Protein AF-0000000083134423 (afdb_homodimer)

InterPro domains:
  IPR004360 Glyoxalase/fosfomycin resistance/dioxygenase domain [PF00903] (5-120)
  IPR018146 Glyoxalase I, conserved site [PS00934] (8-29)
  IPR029068 Glyoxalase/Bleomycin resistance protein/Dihydroxybiphenyl dioxygenase [G3DSA:3.10.180.10] (7-122)
  IPR029068 Glyoxalase/Bleomycin resistance protein/Dihydroxybiphenyl dioxygenase [SSF54593] (1-121)
  IPR037523 Vicinal oxygen chelate (VOC), core domain [PS51819] (5-130)
  IPR051785 Methylmalonyl-CoA/ethylmalonyl-CoA epimerase [PTHR43048] (2-122)

pLDDT: mean 80.3, std 18.09, range [33.5, 97.56]

Solvent-accessible surface area (backbone atoms only — not comparable to full-atom values): 14327 Å² total; per-residue (Å²): 95,60,43,49,42,65,26,34,37,57,44,51,33,78,46,62,68,63,51,50,51,45,42,32,71,70,45,39,36,41,76,46,76,46,80,45,93,91,43,96,59,67,38,45,32,40,36,35,64,63,23,29,38,39,54,37,40,60,94,62,64,76,76,86,76,58,55,63,67,34,55,49,38,46,42,36,27,34,27,35,85,56,56,64,67,58,50,50,51,50,33,53,74,68,70,48,68,71,76,41,67,79,41,80,42,83,48,53,69,53,50,18,40,26,36,27,30,58,47,81,71,26,65,71,20,59,19,48,33,33,45,27,21,73,109,98,59,42,49,41,66,27,34,36,57,43,55,34,79,46,62,70,63,50,50,50,46,43,31,71,69,46,38,35,42,79,48,75,46,78,46,91,91,43,96,58,68,38,44,32,39,36,34,64,64,23,28,36,38,54,36,39,58,93,60,64,76,74,84,72,65,56,64,70,35,60,48,40,46,42,36,28,34,30,35,86,57,57,60,67,58,52,50,52,50,33,54,74,68,70,48,68,71,75,41,68,80,40,79,41,83,49,54,80,46,52,18,40,27,35,27,30,59,48,81,73,25,64,75,21,59,20,46,31,34,45,26,20,76,110

Sequence (270 aa):
MDIKRIDHIVLTVKDIDVTLDFYTGVLGMEAATITRKNSVRDMQVLKFGNQRMNLHEYGNERQPNAAQALPGSQDLCFVVDVSIDNVIARLEKLNIKIEFGPVIIPGAVGQMESVFIRDPRCEPWSAKHGVSRPRMDIKRIDHIVLTVKDIDVTLDFYTGVLGMEAATITRKNSVRDMQVLKFGNQRMNLHEYGNERQPNAAQALPGSQDLCFVVDVSIDNVIARLEKLNIKIEFGPVIIPGAVGQMESVFIRDPRCEPWSAKHGVSRPR

Foldseek 3Di:
DDWDDWQEKEDEDADPVVVCCCCCVPVNWDWDWADDPPDPDIWIWTADDNHIYTYHYPPPRDDDPLPPLPPPLMAIETEDADDVVVVVVVCVVVVFDFPDDQDWDQTSHGIWGWTWGFPVVCVSNGHTYIYTYDD/DDWDDWQEKEDEDADPVVVCCCCCVPVVWDWDWADDPPDPDIWIWTADDNHIYTYHYPPPRDDDPLPPLPPPQMAIETEDADDVVVVVVVCVVVVFDFPDDQDWDATNNGIWGWTWGFPVVCVSNTHIYIYTYDD

Secondary structure (DSSP, 8-state):
--EEEEEEEEEEES-HHHHHHHHHHTT-PEEEEE--TT-SSPEEEEEETTEEEEEEETT---SS--S---TT---EEEEESS-HHHHHHHHHHTTPPEEEEEEEEE-SSSEEEEEEEE-GGG-SS--EEEEEEE-/--EEEEEEEEEEES-HHHHHHHHHHTT--EEEEE--TT-SSPEEEEEETTEEEEEEETT--SSS--S---TT---EEEEESS-HHHHHHHHHHTTPPEEEEEEEEEETTEEEEEEEEE-GGG-SS--EEEEEEE-

Structure (mmCIF, N/CA/C/O backbone):
data_AF-0000000083134423-model_v1
#
loop_
_entity.id
_entity.type
_entity.pdbx_description
1 polymer 'Virulence protein'
#
loop_
_atom_site.group_PDB
_atom_site.id
_atom_site.type_symbol
_atom_site.label_atom_id
_atom_site.label_alt_id
_atom_site.label_comp_id
_atom_site.label_asym_id
_atom_site.label_entity_id
_atom_site.label_seq_id
_atom_site.pdbx_PDB_ins_code
_atom_site.Cartn_x
_atom_site.Cartn_y
_atom_site.Cartn_z
_atom_site.occupancy
_atom_site.B_iso_or_equiv
_atom_site.auth_seq_id
_atom_site.auth_comp_id
_atom_site.auth_asym_id
_atom_site.auth_atom_id
_atom_site.pdbx_PDB_model_num
ATOM 1 N N . MET A 1 1 ? 6.031 12.344 14.664 1 76.75 1 MET A N 1
ATOM 2 C CA . MET A 1 1 ? 5.027 11.289 14.578 1 76.75 1 MET A CA 1
ATOM 3 C C . MET A 1 1 ? 5.633 10 14.039 1 76.75 1 MET A C 1
ATOM 5 O O . MET A 1 1 ? 6.531 10.039 13.195 1 76.75 1 MET A O 1
ATOM 9 N N . ASP A 1 2 ? 5.293 8.875 14.672 1 85.88 2 ASP A N 1
ATOM 10 C CA . ASP A 1 2 ? 5.832 7.57 14.289 1 85.88 2 ASP A CA 1
ATOM 11 C C . ASP A 1 2 ? 4.785 6.734 13.562 1 85.88 2 ASP A C 1
ATOM 13 O O . ASP A 1 2 ? 3.82 6.27 14.164 1 85.88 2 ASP A O 1
ATOM 17 N N . ILE A 1 3 ? 5.012 6.684 12.289 1 92.25 3 ILE A N 1
ATOM 18 C CA . ILE A 1 3 ? 4.129 5.836 11.5 1 92.25 3 ILE A CA 1
ATOM 19 C C . ILE A 1 3 ? 4.469 4.367 11.742 1 92.25 3 ILE A C 1
ATOM 21 O O . ILE A 1 3 ? 5.625 3.957 11.586 1 92.25 3 ILE A O 1
ATOM 25 N N . LYS A 1 4 ? 3.445 3.584 12.055 1 93.94 4 LYS A N 1
ATOM 26 C CA . LYS A 1 4 ? 3.682 2.193 12.438 1 93.94 4 LYS A CA 1
ATOM 27 C C . LYS A 1 4 ? 3.551 1.265 11.234 1 93.94 4 LYS A C 1
ATOM 29 O O . LYS A 1 4 ? 4.328 0.317 11.086 1 93.94 4 LYS A O 1
ATOM 34 N N . ARG A 1 5 ? 2.539 1.477 10.492 1 94.94 5 ARG A N 1
ATOM 35 C CA . ARG A 1 5 ? 2.246 0.61 9.359 1 94.94 5 ARG A CA 1
ATOM 36 C C . ARG A 1 5 ? 1.152 1.209 8.477 1 94.94 5 ARG A C 1
ATOM 38 O O . ARG A 1 5 ? 0.496 2.178 8.867 1 94.94 5 ARG A O 1
ATOM 45 N N . ILE A 1 6 ? 1.063 0.665 7.293 1 93.81 6 ILE A N 1
ATOM 46 C CA . ILE A 1 6 ? -0.1 0.922 6.449 1 93.81 6 ILE A CA 1
ATOM 47 C C . ILE A 1 6 ? -1.304 0.147 6.98 1 93.81 6 ILE A C 1
ATOM 49 O O . ILE A 1 6 ? -1.191 -1.036 7.312 1 93.81 6 ILE A O 1
ATOM 53 N N . ASP A 1 7 ? -2.396 0.854 7.23 1 94.44 7 ASP A N 1
ATOM 54 C CA . ASP A 1 7 ? -3.639 0.164 7.559 1 94.44 7 ASP A CA 1
ATOM 55 C C . ASP A 1 7 ? -4.289 -0.423 6.305 1 94.44 7 ASP A C 1
ATOM 57 O O . ASP A 1 7 ? -4.648 -1.603 6.281 1 94.44 7 ASP A O 1
ATOM 61 N N . HIS A 1 8 ? -4.43 0.382 5.379 1 92.94 8 HIS A N 1
ATOM 62 C CA . HIS A 1 8 ? -5.016 -0.092 4.129 1 92.94 8 HIS A CA 1
ATOM 63 C C . HIS A 1 8 ? -4.59 0.784 2.955 1 92.94 8 HIS A C 1
ATOM 65 O O . HIS A 1 8 ? -4.148 1.919 3.148 1 92.94 8 HIS A O 1
ATOM 71 N N . ILE A 1 9 ? -4.699 0.234 1.784 1 88.81 9 ILE A N 1
ATOM 72 C CA . ILE A 1 9 ? -4.512 0.933 0.517 1 88.81 9 ILE A CA 1
ATOM 73 C C . ILE A 1 9 ? -5.738 0.721 -0.372 1 88.81 9 ILE A C 1
ATOM 75 O O . ILE A 1 9 ? -6.531 -0.191 -0.136 1 88.81 9 ILE A O 1
ATOM 79 N N . VAL A 1 10 ? -5.848 1.626 -1.326 1 84.44 10 VAL A N 1
ATOM 80 C CA . VAL A 1 10 ? -6.898 1.436 -2.32 1 84.44 10 VAL A CA 1
ATOM 81 C C . VAL A 1 10 ? -6.297 0.866 -3.604 1 84.44 10 VAL A C 1
ATOM 83 O O . VAL A 1 10 ? -5.246 1.323 -4.062 1 84.44 10 VAL A O 1
ATOM 86 N N . LEU A 1 11 ? -6.875 -0.165 -4.082 1 83.5 11 LEU A N 1
ATOM 87 C CA . LEU A 1 11 ? -6.516 -0.754 -5.367 1 83.5 11 LEU A CA 1
ATOM 88 C C . LEU A 1 11 ? -7.648 -0.592 -6.379 1 83.5 11 LEU A C 1
ATOM 90 O O . LEU A 1 11 ? -8.758 -1.086 -6.16 1 83.5 11 LEU A O 1
ATOM 94 N N . THR A 1 12 ? -7.398 0.142 -7.41 1 80.19 12 THR A N 1
ATOM 95 C CA . THR A 1 12 ? -8.375 0.262 -8.484 1 80.19 12 THR A CA 1
ATOM 96 C C . THR A 1 12 ? -8.242 -0.893 -9.469 1 80.19 12 THR A C 1
ATOM 98 O O . THR A 1 12 ? -7.152 -1.148 -9.984 1 80.19 12 THR A O 1
ATOM 101 N N . VAL A 1 13 ? -9.359 -1.505 -9.711 1 82.69 13 VAL A N 1
ATOM 102 C CA . VAL A 1 13 ? -9.297 -2.73 -10.5 1 82.69 13 VAL A CA 1
ATOM 103 C C . VAL A 1 13 ? -10.359 -2.697 -11.594 1 82.69 13 VAL A C 1
ATOM 105 O O . VAL A 1 13 ? -11.312 -1.924 -11.516 1 82.69 13 VAL A O 1
ATOM 108 N N . LYS A 1 14 ? -10.195 -3.475 -12.594 1 80.56 14 LYS A N 1
ATOM 109 C CA . LYS A 1 14 ? -11.148 -3.557 -13.695 1 80.56 14 LYS A CA 1
ATOM 110 C C . LYS A 1 14 ? -12.375 -4.367 -13.297 1 80.56 14 LYS A C 1
ATOM 112 O O . LYS A 1 14 ? -13.5 -4.02 -13.672 1 80.56 14 LYS A O 1
ATOM 117 N N . ASP A 1 15 ? -12.156 -5.449 -12.641 1 85.69 15 ASP A N 1
ATOM 118 C CA . ASP A 1 15 ? -13.203 -6.375 -12.227 1 85.69 15 ASP A CA 1
ATOM 119 C C . ASP A 1 15 ? -12.969 -6.883 -10.812 1 85.69 15 ASP A C 1
ATOM 121 O O . ASP A 1 15 ? -12.008 -7.621 -10.562 1 85.69 15 ASP A O 1
ATOM 125 N N . ILE A 1 16 ? -13.867 -6.562 -9.969 1 87.81 16 ILE A N 1
ATOM 126 C CA . ILE A 1 16 ? -13.695 -6.855 -8.547 1 87.81 16 ILE A CA 1
ATOM 127 C C . ILE A 1 16 ? -13.719 -8.367 -8.328 1 87.81 16 ILE A C 1
ATOM 129 O O . ILE A 1 16 ? -12.891 -8.906 -7.59 1 87.81 16 ILE A O 1
ATOM 133 N N . ASP A 1 17 ? -14.641 -9.062 -8.984 1 90.88 17 ASP A N 1
ATOM 134 C CA . ASP A 1 17 ? -14.789 -10.5 -8.773 1 90.88 17 ASP A CA 1
ATOM 135 C C . ASP A 1 17 ? -13.539 -11.25 -9.219 1 90.88 17 ASP A C 1
ATOM 137 O O . ASP A 1 17 ? -13.078 -12.164 -8.531 1 90.88 17 ASP A O 1
ATOM 141 N N . VAL A 1 18 ? -13.016 -10.875 -10.305 1 88.5 18 VAL A N 1
ATOM 142 C CA . VAL A 1 18 ? -11.805 -11.5 -10.828 1 88.5 18 VAL A CA 1
ATOM 143 C C . VAL A 1 18 ? -10.641 -11.234 -9.883 1 88.5 18 VAL A C 1
ATOM 145 O O . VAL A 1 18 ? -9.836 -12.125 -9.617 1 88.5 18 VAL A O 1
ATOM 148 N N . THR A 1 19 ? -10.586 -10.008 -9.383 1 87.81 19 THR A N 1
ATOM 149 C CA . THR A 1 19 ? -9.523 -9.633 -8.453 1 87.81 19 THR A CA 1
ATOM 150 C C . THR A 1 19 ? -9.641 -10.43 -7.156 1 87.81 19 THR A C 1
ATOM 152 O O . THR A 1 19 ? -8.641 -10.961 -6.66 1 87.81 19 THR A O 1
ATOM 155 N N . LEU A 1 20 ? -10.812 -10.531 -6.648 1 92.31 20 LEU A N 1
ATOM 156 C CA . LEU A 1 20 ? -11.023 -11.289 -5.418 1 92.31 20 LEU A CA 1
ATOM 157 C C . LEU A 1 20 ? -10.609 -12.742 -5.594 1 92.31 20 LEU A C 1
ATOM 159 O O . LEU A 1 20 ? -9.945 -13.312 -4.727 1 92.31 20 LEU A O 1
ATOM 163 N N . ASP A 1 21 ? -10.977 -13.336 -6.707 1 91.75 21 ASP A N 1
ATOM 164 C CA . ASP A 1 21 ? -10.641 -14.727 -6.98 1 91.75 21 ASP A CA 1
ATOM 165 C C . ASP A 1 21 ? -9.125 -14.938 -6.98 1 91.75 21 ASP A C 1
ATOM 167 O O . ASP A 1 21 ? -8.625 -15.906 -6.414 1 91.75 21 ASP A O 1
ATOM 171 N N . PHE A 1 22 ? -8.461 -14.039 -7.543 1 88.12 22 PHE A N 1
ATOM 172 C CA . PHE A 1 22 ? -7.012 -14.164 -7.641 1 88.12 22 PHE A CA 1
ATOM 173 C C . PHE A 1 22 ? -6.359 -14.039 -6.27 1 88.12 22 PHE A C 1
ATOM 175 O O . PHE A 1 22 ? -5.602 -14.914 -5.855 1 88.12 22 PHE A O 1
ATOM 182 N N . TYR A 1 23 ? -6.621 -13.023 -5.57 1 92.38 23 TYR A N 1
ATOM 183 C CA . TYR A 1 23 ? -5.91 -12.727 -4.332 1 92.38 23 TYR A CA 1
ATOM 184 C C . TYR A 1 23 ? -6.289 -13.711 -3.236 1 92.38 23 TYR A C 1
ATOM 186 O O . TYR A 1 23 ? -5.465 -14.039 -2.377 1 92.38 23 TYR A O 1
ATOM 194 N N . THR A 1 24 ? -7.531 -14.156 -3.252 1 94.56 24 THR A N 1
ATOM 195 C CA . THR A 1 24 ? -7.906 -15.164 -2.27 1 94.56 24 THR A CA 1
ATOM 196 C C . THR A 1 24 ? -7.359 -16.531 -2.664 1 94.56 24 THR A C 1
ATOM 198 O O . THR A 1 24 ? -6.762 -17.234 -1.841 1 94.56 24 THR A O 1
ATOM 201 N N . GLY A 1 25 ? -7.52 -16.891 -3.914 1 92.19 25 GLY A N 1
ATOM 202 C CA . GLY A 1 25 ? -7.133 -18.203 -4.383 1 92.19 25 GLY A CA 1
ATOM 203 C C . GLY A 1 25 ? -5.629 -18.406 -4.449 1 92.19 25 GLY A C 1
ATOM 204 O O . GLY A 1 25 ? -5.117 -19.469 -4.082 1 92.19 25 GLY A O 1
ATOM 205 N N . VAL A 1 26 ? -4.949 -17.391 -4.918 1 89.88 26 VAL A N 1
ATOM 206 C CA . VAL A 1 26 ? -3.52 -17.531 -5.18 1 89.88 26 VAL A CA 1
ATOM 207 C C . VAL A 1 26 ? -2.723 -17.094 -3.951 1 89.88 26 VAL A C 1
ATOM 209 O O . VAL A 1 26 ? -1.818 -17.812 -3.506 1 89.88 26 VAL A O 1
ATOM 212 N N . LEU A 1 27 ? -3.084 -15.969 -3.344 1 90.81 27 LEU A N 1
ATOM 213 C CA . LEU A 1 27 ? -2.26 -15.398 -2.285 1 90.81 27 LEU A CA 1
ATOM 214 C C . LEU A 1 27 ? -2.846 -15.711 -0.912 1 90.81 27 LEU A C 1
ATOM 216 O O . LEU A 1 27 ? -2.215 -15.445 0.113 1 90.81 27 LEU A O 1
ATOM 220 N N . GLY A 1 28 ? -4.031 -16.188 -0.911 1 92.56 28 GLY A N 1
ATOM 221 C CA . GLY A 1 28 ? -4.602 -16.656 0.342 1 92.56 28 GLY A CA 1
ATOM 222 C C . GLY A 1 28 ? -5.176 -15.539 1.19 1 92.56 28 GLY A C 1
ATOM 223 O O . GLY A 1 28 ? -5.348 -15.695 2.4 1 92.56 28 GLY A O 1
ATOM 224 N N . MET A 1 29 ? -5.453 -14.43 0.643 1 94.81 29 MET A N 1
ATOM 225 C CA . MET A 1 29 ? -6.066 -13.344 1.396 1 94.81 29 MET A CA 1
ATOM 226 C C . MET A 1 29 ? -7.531 -13.641 1.693 1 94.81 29 MET A C 1
ATOM 228 O O . MET A 1 29 ? -8.102 -14.578 1.133 1 94.81 29 MET A O 1
ATOM 232 N N . GLU A 1 30 ? -8.055 -12.844 2.609 1 97.5 30 GLU A N 1
ATOM 233 C CA . GLU A 1 30 ? -9.453 -13.008 2.986 1 97.5 30 GLU A CA 1
ATOM 234 C C . GLU A 1 30 ? -10.328 -11.922 2.363 1 97.5 30 GLU A C 1
ATOM 236 O O . GLU A 1 30 ? -10.078 -10.727 2.568 1 97.5 30 GLU A O 1
ATOM 241 N N . ALA A 1 31 ? -11.328 -12.367 1.586 1 97.06 31 ALA A N 1
ATOM 242 C CA . ALA A 1 31 ? -12.297 -11.422 1.05 1 97.06 31 ALA A CA 1
ATOM 243 C C . ALA A 1 31 ? -13.336 -11.047 2.104 1 97.06 31 ALA A C 1
ATOM 245 O O . ALA A 1 31 ? -13.773 -11.891 2.885 1 97.06 31 ALA A O 1
ATOM 246 N N . ALA A 1 32 ? -13.656 -9.781 2.15 1 96.62 32 ALA A N 1
ATOM 247 C CA . ALA A 1 32 ? -14.703 -9.297 3.041 1 96.62 32 ALA A CA 1
ATOM 248 C C . ALA A 1 32 ? -15.438 -8.109 2.43 1 96.62 32 ALA A C 1
ATOM 250 O O . ALA A 1 32 ? -14.992 -7.539 1.432 1 96.62 32 ALA A O 1
ATOM 251 N N . THR A 1 33 ? -16.578 -7.812 3 1 94.75 33 THR A N 1
ATOM 252 C CA . THR A 1 33 ? -17.375 -6.66 2.607 1 94.75 33 THR A CA 1
ATOM 253 C C . THR A 1 33 ? -17.531 -5.684 3.771 1 94.75 33 THR A C 1
ATOM 255 O O . THR A 1 33 ? -17.828 -6.098 4.898 1 94.75 33 THR A O 1
ATOM 258 N N . ILE A 1 34 ? -17.234 -4.445 3.498 1 90.44 34 ILE A N 1
ATOM 259 C CA . ILE A 1 34 ? -17.422 -3.406 4.508 1 90.44 34 ILE A CA 1
ATOM 260 C C . ILE A 1 34 ? -18.594 -2.512 4.117 1 90.44 34 ILE A C 1
ATOM 262 O O . ILE A 1 34 ? -18.641 -1.984 3.004 1 90.44 34 ILE A O 1
ATOM 266 N N . THR A 1 35 ? -19.484 -2.383 5.059 1 83.44 35 THR A N 1
ATOM 267 C CA . THR A 1 35 ? -20.641 -1.519 4.855 1 83.44 35 THR A CA 1
ATOM 268 C C . THR A 1 35 ? -20.359 -0.115 5.387 1 83.44 35 THR A C 1
ATOM 270 O O . THR A 1 35 ? -19.953 0.048 6.539 1 83.44 35 THR A O 1
ATOM 273 N N . ARG A 1 36 ? -20.406 0.793 4.465 1 71.62 36 ARG A N 1
ATOM 274 C CA . ARG A 1 36 ? -20.266 2.184 4.883 1 71.62 36 ARG A CA 1
ATOM 275 C C . ARG A 1 36 ? -21.625 2.852 5.043 1 71.62 36 ARG A C 1
ATOM 277 O O . ARG A 1 36 ? -22.516 2.666 4.211 1 71.62 36 ARG A O 1
ATOM 284 N N . LYS A 1 37 ? -21.859 3.438 6.176 1 65.56 37 LYS A N 1
ATOM 285 C CA . LYS A 1 37 ? -23.156 4.016 6.512 1 65.56 37 LYS A CA 1
ATOM 286 C C . LYS A 1 37 ? -23.672 4.906 5.383 1 65.56 37 LYS A C 1
ATOM 288 O O . LYS A 1 37 ? -24.859 4.887 5.059 1 65.56 37 LYS A O 1
ATOM 293 N N . ASN A 1 38 ? -22.828 5.652 4.781 1 60.38 38 ASN A N 1
ATOM 294 C CA . ASN A 1 38 ? -23.328 6.633 3.824 1 60.38 38 ASN A CA 1
ATOM 295 C C . ASN A 1 38 ? -23.031 6.219 2.387 1 60.38 38 ASN A C 1
ATOM 297 O O . ASN A 1 38 ? -22.938 7.07 1.498 1 60.38 38 ASN A O 1
ATOM 301 N N . SER A 1 39 ? -22.797 4.945 2.289 1 64.25 39 SER A N 1
ATOM 302 C CA . SER A 1 39 ? -22.547 4.504 0.92 1 64.25 39 SER A CA 1
ATOM 303 C C . SER A 1 39 ? -23.578 3.467 0.479 1 64.25 39 SER A C 1
ATOM 305 O O . SER A 1 39 ? -24.031 2.658 1.288 1 64.25 39 SER A O 1
ATOM 307 N N . VAL A 1 40 ? -24.094 3.641 -0.749 1 61.16 40 VAL A N 1
ATOM 308 C CA . VAL A 1 40 ? -25.078 2.721 -1.32 1 61.16 40 VAL A CA 1
ATOM 309 C C . VAL A 1 40 ? -24.391 1.394 -1.658 1 61.16 40 VAL A C 1
ATOM 311 O O . VAL A 1 40 ? -25.047 0.348 -1.686 1 61.16 40 VAL A O 1
ATOM 314 N N . ARG A 1 41 ? -23.188 1.452 -1.863 1 72.56 41 ARG A N 1
ATOM 315 C CA . ARG A 1 41 ? -22.531 0.214 -2.277 1 72.56 41 ARG A CA 1
ATOM 316 C C . ARG A 1 41 ? -21.5 -0.236 -1.242 1 72.56 41 ARG A C 1
ATOM 318 O O . ARG A 1 41 ? -20.75 0.582 -0.714 1 72.56 41 ARG A O 1
ATOM 325 N N . ASP A 1 42 ? -21.562 -1.433 -1.039 1 86.62 42 ASP A N 1
ATOM 326 C CA . ASP A 1 42 ? -20.594 -2.062 -0.142 1 86.62 42 ASP A CA 1
ATOM 327 C C . ASP A 1 42 ? -19.203 -2.041 -0.743 1 86.62 42 ASP A C 1
ATOM 329 O O . ASP A 1 42 ? -19.047 -2.049 -1.965 1 86.62 42 ASP A O 1
ATOM 333 N N . MET A 1 43 ? -18.312 -1.883 0.143 1 89.69 43 MET A N 1
ATOM 334 C CA . MET A 1 43 ? -16.922 -1.925 -0.28 1 89.69 43 MET A CA 1
ATOM 335 C C . MET A 1 43 ? -16.344 -3.332 -0.136 1 89.69 43 MET A C 1
ATOM 337 O O . MET A 1 43 ? -16.453 -3.941 0.929 1 89.69 43 MET A O 1
ATOM 341 N N . GLN A 1 44 ? -15.859 -3.854 -1.243 1 94.25 44 GLN A N 1
ATOM 342 C CA . GLN A 1 44 ? -15.148 -5.125 -1.186 1 94.25 44 GLN A CA 1
ATOM 343 C C . GLN A 1 44 ? -13.688 -4.914 -0.796 1 94.25 44 GLN A C 1
ATOM 345 O O . GLN A 1 44 ? -13.031 -3.984 -1.28 1 94.25 44 GLN A O 1
ATOM 350 N N . VAL A 1 45 ? -13.234 -5.777 0.149 1 94.88 45 VAL A N 1
ATOM 351 C CA . VAL A 1 45 ? -11.867 -5.605 0.631 1 94.88 45 VAL A CA 1
ATOM 352 C C . VAL A 1 45 ? -11.156 -6.957 0.662 1 94.88 45 VAL A C 1
ATOM 354 O O . VAL A 1 45 ? -11.805 -8.008 0.639 1 94.88 45 VAL A O 1
ATOM 357 N N . LEU A 1 46 ? -9.875 -6.934 0.57 1 95.25 46 LEU A N 1
ATOM 358 C CA . LEU A 1 46 ? -8.984 -8.062 0.807 1 95.25 46 LEU A CA 1
ATOM 359 C C . LEU A 1 46 ? -8.195 -7.871 2.1 1 95.25 46 LEU A C 1
ATOM 361 O O . LEU A 1 46 ? -7.449 -6.898 2.238 1 95.25 46 LEU A O 1
ATOM 365 N N . LYS A 1 47 ? -8.367 -8.773 3.023 1 97.19 47 LYS A N 1
ATOM 366 C CA . LYS A 1 47 ? -7.707 -8.672 4.324 1 97.19 47 LYS A CA 1
ATOM 367 C C . LYS A 1 47 ? -6.523 -9.633 4.41 1 97.19 47 LYS A C 1
ATOM 369 O O . LYS A 1 47 ? -6.594 -10.758 3.916 1 97.19 47 LYS A O 1
ATOM 374 N N . PHE A 1 48 ? -5.488 -9.203 5.07 1 95.75 48 PHE A N 1
ATOM 375 C CA . PHE A 1 48 ? -4.297 -10 5.336 1 95.75 48 PHE A CA 1
ATOM 376 C C . PHE A 1 48 ? -3.492 -9.406 6.484 1 95.75 48 PHE A C 1
ATOM 378 O O . PHE A 1 48 ? -3.295 -8.188 6.547 1 95.75 48 PHE A O 1
ATOM 385 N N . GLY A 1 49 ? -3.029 -10.266 7.434 1 95.19 49 GLY A N 1
ATOM 386 C CA . GLY A 1 49 ? -2.391 -9.727 8.625 1 95.19 49 GLY A CA 1
ATOM 387 C C . GLY A 1 49 ? -3.227 -8.672 9.328 1 95.19 49 GLY A C 1
ATOM 388 O O . GLY A 1 49 ? -4.391 -8.906 9.648 1 95.19 49 GLY A O 1
ATOM 389 N N . ASN A 1 50 ? -2.652 -7.555 9.57 1 95.12 50 ASN A N 1
ATOM 390 C CA . ASN A 1 50 ? -3.348 -6.418 10.164 1 95.12 50 ASN A CA 1
ATOM 391 C C . ASN A 1 50 ? -3.57 -5.301 9.141 1 95.12 50 ASN A C 1
ATOM 393 O O . ASN A 1 50 ? -3.604 -4.125 9.508 1 95.12 50 ASN A O 1
ATOM 397 N N . GLN A 1 51 ? -3.65 -5.664 7.91 1 96.69 51 GLN A N 1
ATOM 398 C CA . GLN A 1 51 ? -3.832 -4.711 6.816 1 96.69 51 GLN A CA 1
ATOM 399 C C . GLN A 1 51 ? -4.965 -5.145 5.891 1 96.69 51 GLN A C 1
ATOM 401 O O . GLN A 1 51 ? -5.488 -6.254 6.023 1 96.69 51 GLN A O 1
ATOM 406 N N . ARG A 1 52 ? -5.336 -4.273 5.012 1 95.25 52 ARG A N 1
ATOM 407 C CA . ARG A 1 52 ? -6.297 -4.648 3.984 1 95.25 52 ARG A CA 1
ATOM 408 C C . ARG A 1 52 ? -6.145 -3.771 2.744 1 95.25 52 ARG A C 1
ATOM 410 O O . ARG A 1 52 ? -5.512 -2.715 2.801 1 95.25 52 ARG A O 1
ATOM 417 N N . MET A 1 53 ? -6.648 -4.246 1.669 1 92.06 53 MET A N 1
ATOM 418 C CA . MET A 1 53 ? -6.785 -3.488 0.429 1 92.06 53 MET A CA 1
ATOM 419 C C . MET A 1 53 ? -8.258 -3.238 0.103 1 92.06 53 MET A C 1
ATOM 421 O O . MET A 1 53 ? -9.062 -4.172 0.096 1 92.06 53 MET A O 1
ATOM 425 N N . ASN A 1 54 ? -8.594 -1.945 -0.081 1 90 54 ASN A N 1
ATOM 426 C CA . ASN A 1 54 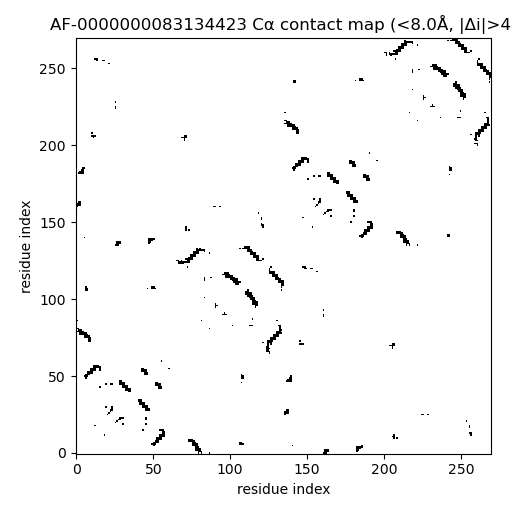? -9.914 -1.579 -0.585 1 90 54 ASN A CA 1
ATOM 427 C C . ASN A 1 54 ? -9.969 -1.649 -2.107 1 90 54 ASN A C 1
ATOM 429 O O . ASN A 1 54 ? -9.117 -1.086 -2.793 1 90 54 ASN A O 1
ATOM 433 N N . LEU A 1 55 ? -10.969 -2.326 -2.607 1 87.62 55 LEU A N 1
ATOM 434 C CA . LEU A 1 55 ? -11.055 -2.475 -4.055 1 87.62 55 LEU A CA 1
ATOM 435 C C . LEU A 1 55 ? -12.062 -1.489 -4.641 1 87.62 55 LEU A C 1
ATOM 437 O O . LEU A 1 55 ? -13.188 -1.379 -4.148 1 87.62 55 LEU A O 1
ATOM 441 N N . HIS A 1 56 ? -11.562 -0.787 -5.582 1 83.44 56 HIS A N 1
ATOM 442 C CA . HIS A 1 56 ? -12.406 0.115 -6.363 1 83.44 56 HIS A CA 1
ATOM 443 C C . HIS A 1 56 ? -12.453 -0.308 -7.824 1 83.44 56 HIS A C 1
ATOM 445 O O . HIS A 1 56 ? -11.414 -0.549 -8.445 1 83.44 56 HIS A O 1
ATOM 451 N N . GLU A 1 57 ? -13.664 -0.403 -8.289 1 79.88 57 GLU A N 1
ATOM 452 C CA . GLU A 1 57 ? -13.789 -0.762 -9.703 1 79.88 57 GLU A CA 1
ATOM 453 C C . GLU A 1 57 ? -13.602 0.457 -10.602 1 79.88 57 GLU A C 1
ATOM 455 O O . GLU A 1 57 ? -14.211 1.504 -10.367 1 79.88 57 GLU A O 1
ATOM 460 N N . TYR A 1 58 ? -12.742 0.221 -11.57 1 74.56 58 TYR A N 1
ATOM 461 C CA . TYR A 1 58 ? -12.484 1.294 -12.523 1 74.56 58 TYR A CA 1
ATOM 462 C C . TYR A 1 58 ? -13.773 1.762 -13.188 1 74.56 58 TYR A C 1
ATOM 464 O O . TYR A 1 58 ? -14.594 0.943 -13.609 1 74.56 58 TYR A O 1
ATOM 472 N N . GLY A 1 59 ? -13.977 3.059 -13.383 1 68.06 59 GLY A N 1
ATOM 473 C CA . GLY A 1 59 ? -15.164 3.631 -14 1 68.06 59 GLY A CA 1
ATOM 474 C C . GLY A 1 59 ? -16.312 3.818 -13.023 1 68.06 59 GLY A C 1
ATOM 475 O O . GLY A 1 59 ? -17.281 4.512 -13.328 1 68.06 59 GLY A O 1
ATOM 476 N N . ASN A 1 60 ? -16.406 3.109 -11.984 1 59.19 60 ASN A N 1
ATOM 477 C CA . ASN A 1 60 ? -17.438 3.219 -10.961 1 59.19 60 ASN A CA 1
ATOM 478 C C . ASN A 1 60 ? -16.906 3.873 -9.688 1 59.19 60 ASN A C 1
ATOM 480 O O . ASN A 1 60 ? -17.344 3.541 -8.586 1 59.19 60 ASN A O 1
ATOM 484 N N . GLU A 1 61 ? -15.953 4.582 -9.914 1 52.97 61 GLU A N 1
ATOM 485 C CA . GLU A 1 61 ? -15.32 5.176 -8.734 1 52.97 61 GLU A CA 1
ATOM 486 C C . GLU A 1 61 ? -16.281 6.129 -8.023 1 52.97 61 GLU A C 1
ATOM 488 O O . GLU A 1 61 ? -17.109 6.781 -8.664 1 52.97 61 GLU A O 1
ATOM 493 N N . ARG A 1 62 ? -16.953 5.727 -6.926 1 46.28 62 ARG A N 1
ATOM 494 C CA . ARG A 1 62 ? -17.984 6.453 -6.195 1 46.28 62 ARG A CA 1
ATOM 495 C C . ARG A 1 62 ? -17.828 7.957 -6.383 1 46.28 62 ARG A C 1
ATOM 497 O O . ARG A 1 62 ? -18.781 8.641 -6.742 1 46.28 62 ARG A O 1
ATOM 504 N N . GLN A 1 63 ? -17.594 8.797 -5.195 1 39.69 63 GLN A N 1
ATOM 505 C CA . GLN A 1 63 ? -17.734 10.25 -5.102 1 39.69 63 GLN A CA 1
ATOM 506 C C . GLN A 1 63 ? -16.984 10.945 -6.242 1 39.69 63 GLN A C 1
ATOM 508 O O . GLN A 1 63 ? -16.031 10.398 -6.789 1 39.69 63 GLN A O 1
ATOM 513 N N . PRO A 1 64 ? -17.531 12.562 -6.395 1 33.91 64 PRO A N 1
ATOM 514 C CA . PRO A 1 64 ? -16.969 13.516 -7.359 1 33.91 64 PRO A CA 1
ATOM 515 C C . PRO A 1 64 ? -15.523 13.188 -7.734 1 33.91 64 PRO A C 1
ATOM 517 O O . PRO A 1 64 ? -14.836 12.461 -7.012 1 33.91 64 PRO A O 1
ATOM 520 N N . ASN A 1 65 ? -15.047 14.117 -8.781 1 33.5 65 ASN A N 1
ATOM 521 C CA . ASN A 1 65 ? -13.969 14.367 -9.727 1 33.5 65 ASN A CA 1
ATOM 522 C C . ASN A 1 65 ? -12.609 14.406 -9.031 1 33.5 65 ASN A C 1
ATOM 524 O O . ASN A 1 65 ? -12.18 15.461 -8.57 1 33.5 65 ASN A O 1
ATOM 528 N N . ALA A 1 66 ? -12.523 13.859 -7.977 1 34.19 66 ALA A N 1
ATOM 529 C CA . ALA A 1 66 ? -11.086 14.102 -7.906 1 34.19 66 ALA A CA 1
ATOM 530 C C . ALA A 1 66 ? -10.438 13.992 -9.289 1 34.19 66 ALA A C 1
ATOM 532 O O . ALA A 1 66 ? -10.844 13.164 -10.102 1 34.19 66 ALA A O 1
ATOM 533 N N . ALA A 1 67 ? -9.906 14.922 -9.633 1 33.62 67 ALA A N 1
ATOM 534 C CA . ALA A 1 67 ? -9.117 14.891 -10.867 1 33.62 67 ALA A CA 1
ATOM 535 C C . ALA A 1 67 ? -8.703 13.469 -11.219 1 33.62 67 ALA A C 1
ATOM 537 O O . ALA A 1 67 ? -8.516 12.633 -10.328 1 33.62 67 ALA A O 1
ATOM 538 N N . GLN A 1 68 ? -8.984 13.023 -12.336 1 35.28 68 GLN A N 1
ATOM 539 C CA . GLN A 1 68 ? -8.531 11.766 -12.906 1 35.28 68 GLN A CA 1
ATOM 540 C C . GLN A 1 68 ? -7.508 11.078 -12 1 35.28 68 GLN A C 1
ATOM 542 O O . GLN A 1 68 ? -6.465 11.656 -11.688 1 35.28 68 GLN A O 1
ATOM 547 N N . ALA A 1 69 ? -8.109 10.352 -10.945 1 39.38 69 ALA A N 1
ATOM 548 C CA . ALA A 1 69 ? -7.051 9.539 -10.344 1 39.38 69 ALA A CA 1
ATOM 549 C C . ALA A 1 69 ? -5.895 9.352 -11.32 1 39.38 69 ALA A C 1
ATOM 551 O O . ALA A 1 69 ? -6.047 8.695 -12.359 1 39.38 69 ALA A O 1
ATOM 552 N N . LEU A 1 70 ? -5.355 10.414 -11.625 1 40.34 70 LEU A N 1
ATOM 553 C CA . LEU A 1 70 ? -4.188 10.242 -12.477 1 40.34 70 LEU A CA 1
ATOM 554 C C . LEU A 1 70 ? -3.318 9.094 -11.984 1 40.34 70 LEU A C 1
ATOM 556 O O . LEU A 1 70 ? -3.357 8.734 -10.805 1 40.34 70 LEU A O 1
ATOM 560 N N . PRO A 1 71 ? -2.811 8.5 -12.742 1 39.31 71 PRO A N 1
ATOM 561 C CA . PRO A 1 71 ? -1.737 7.547 -12.461 1 39.31 71 PRO A CA 1
ATOM 562 C C . PRO A 1 71 ? -0.857 7.973 -11.289 1 39.31 71 PRO A C 1
ATOM 564 O O . PRO A 1 71 ? -0.402 9.117 -11.234 1 39.31 71 PRO A O 1
ATOM 567 N N . GLY A 1 72 ? -1.105 7.262 -10.078 1 45.31 72 GLY A N 1
ATOM 568 C CA . GLY A 1 72 ? -0.26 7.551 -8.938 1 45.31 72 GLY A CA 1
ATOM 569 C C . GLY A 1 72 ? -1.048 7.918 -7.691 1 45.31 72 GLY A C 1
ATOM 570 O O . GLY A 1 72 ? -0.47 8.117 -6.621 1 45.31 72 GLY A O 1
ATOM 571 N N . SER A 1 73 ? -2.348 8.328 -7.977 1 49.41 73 SER A N 1
ATOM 572 C CA . SER A 1 73 ? -3.086 8.695 -6.773 1 49.41 73 SER A CA 1
ATOM 573 C C . SER A 1 73 ? -3.285 7.488 -5.863 1 49.41 73 SER A C 1
ATOM 575 O O . SER A 1 73 ? -3.811 6.461 -6.289 1 49.41 73 SER A O 1
ATOM 577 N N . GLN A 1 74 ? -2.367 7.438 -4.941 1 65.31 74 GLN A N 1
ATOM 578 C CA . GLN A 1 74 ? -2.561 6.328 -4.012 1 65.31 74 GLN A CA 1
ATOM 579 C C . GLN A 1 74 ? -3.225 6.801 -2.723 1 65.31 74 GLN A C 1
ATOM 581 O O . GLN A 1 74 ? -2.818 7.812 -2.143 1 65.31 74 GLN A O 1
ATOM 586 N N . ASP A 1 75 ? -4.461 6.32 -2.492 1 76.5 75 ASP A N 1
ATOM 587 C CA . ASP A 1 75 ? -5.125 6.496 -1.202 1 76.5 75 ASP A CA 1
ATOM 588 C C . ASP A 1 75 ? -4.586 5.508 -0.17 1 76.5 75 ASP A C 1
ATOM 590 O O . ASP A 1 75 ? -4.777 4.297 -0.304 1 76.5 75 ASP A O 1
ATOM 594 N N . LEU A 1 76 ? -3.807 6.098 0.71 1 87.5 76 LEU A N 1
ATOM 595 C CA . LEU A 1 76 ? -3.186 5.297 1.76 1 87.5 76 LEU A CA 1
ATOM 596 C C . LEU A 1 76 ? -3.656 5.75 3.139 1 87.5 76 LEU A C 1
ATOM 598 O O . LEU A 1 76 ? -3.857 6.941 3.371 1 87.5 76 LEU A O 1
ATOM 602 N N . CYS A 1 77 ? -3.852 4.855 3.994 1 90.94 77 CYS A N 1
ATOM 603 C CA . CYS A 1 77 ? -4.07 5.168 5.402 1 90.94 77 CYS A CA 1
ATOM 604 C C . CYS A 1 77 ? -2.953 4.602 6.266 1 90.94 77 CYS A C 1
ATOM 606 O O . CYS A 1 77 ? -2.65 3.41 6.199 1 90.94 77 CYS A O 1
ATOM 608 N N . PHE A 1 78 ? -2.361 5.457 7.07 1 93.56 78 PHE A N 1
ATOM 609 C CA . PHE A 1 78 ? -1.257 5.074 7.941 1 93.56 78 PHE A CA 1
ATOM 610 C C . PHE A 1 78 ? -1.719 4.984 9.391 1 93.56 78 PHE A C 1
ATOM 612 O O . PHE A 1 78 ? -2.506 5.812 9.852 1 93.56 78 PHE A O 1
ATOM 619 N N . VAL A 1 79 ? -1.186 4.066 10.062 1 94.56 79 VAL A N 1
ATOM 620 C CA . VAL A 1 79 ? -1.478 3.895 11.484 1 94.56 79 VAL A CA 1
ATOM 621 C C . VAL A 1 79 ? -0.401 4.582 12.32 1 94.56 79 VAL A C 1
ATOM 623 O O . VAL A 1 79 ? 0.794 4.414 12.062 1 94.56 79 VAL A O 1
ATOM 626 N N . VAL A 1 80 ? -0.859 5.344 13.273 1 92.88 80 VAL A N 1
ATOM 627 C CA . VAL A 1 80 ? 0.055 5.992 14.203 1 92.88 80 VAL A CA 1
ATOM 628 C C . VAL A 1 80 ? -0.228 5.512 15.625 1 92.88 80 VAL A C 1
ATOM 630 O O . VAL A 1 80 ? -1.315 5.004 15.906 1 92.88 80 VAL A O 1
ATOM 633 N N . ASP A 1 81 ? 0.778 5.633 16.484 1 87.94 81 ASP A N 1
ATOM 634 C CA . ASP A 1 81 ? 0.63 5.176 17.859 1 87.94 81 ASP A CA 1
ATOM 635 C C . ASP A 1 81 ? 0.379 6.348 18.812 1 87.94 81 ASP A C 1
ATOM 637 O O . ASP A 1 81 ? 0.431 6.188 20.031 1 87.94 81 ASP A O 1
ATOM 641 N N . VAL A 1 82 ? 0.144 7.523 18.328 1 89.81 82 VAL A N 1
ATOM 642 C CA . VAL A 1 82 ? -0.17 8.695 19.141 1 89.81 82 VAL A CA 1
ATOM 643 C C . VAL A 1 82 ? -1.651 9.039 19 1 89.81 82 VAL A C 1
ATOM 645 O O . VAL A 1 82 ? -2.32 8.562 18.078 1 89.81 82 VAL A O 1
ATOM 648 N N . SER A 1 83 ? -2.146 9.812 19.953 1 90.69 83 SER A N 1
ATOM 649 C CA . SER A 1 83 ? -3.555 10.188 19.906 1 90.69 83 SER A CA 1
ATOM 650 C C . SER A 1 83 ? -3.855 11.039 18.672 1 90.69 83 SER A C 1
ATOM 652 O O . SER A 1 83 ? -2.969 11.719 18.141 1 90.69 83 SER A O 1
ATOM 654 N N . ILE A 1 84 ? -5.102 11.023 18.234 1 92.44 84 ILE A N 1
ATOM 655 C CA . ILE A 1 84 ? -5.512 11.82 17.078 1 92.44 84 ILE A CA 1
ATOM 656 C C . ILE A 1 84 ? -5.336 13.305 17.391 1 92.44 84 ILE A C 1
ATOM 658 O O . ILE A 1 84 ? -4.992 14.094 16.516 1 92.44 84 ILE A O 1
ATOM 662 N N . ASP A 1 85 ? -5.512 13.68 18.641 1 93.56 85 ASP A N 1
ATOM 663 C CA . ASP A 1 85 ? -5.301 15.062 19.047 1 93.56 85 ASP A CA 1
ATOM 664 C C . ASP A 1 85 ? -3.857 15.5 18.812 1 93.56 85 ASP A C 1
ATOM 666 O O . ASP A 1 85 ? -3.604 16.609 18.359 1 93.56 85 ASP A O 1
ATOM 670 N N . ASN A 1 86 ? -2.975 14.602 19.125 1 93.62 86 ASN A N 1
ATOM 671 C CA . ASN A 1 86 ? -1.564 14.891 18.875 1 93.62 86 ASN A CA 1
ATOM 672 C C . ASN A 1 86 ? -1.263 15.016 17.391 1 93.62 86 ASN A C 1
ATOM 674 O O . ASN A 1 86 ? -0.449 15.852 16.984 1 93.62 86 ASN A O 1
ATOM 678 N N . VAL A 1 87 ? -1.896 14.188 16.641 1 92.94 87 VAL A N 1
ATOM 679 C CA . VAL A 1 87 ? -1.729 14.266 15.188 1 92.94 87 VAL A CA 1
ATOM 680 C C . VAL A 1 87 ? -2.227 15.617 14.68 1 92.94 87 VAL A C 1
ATOM 682 O O . VAL A 1 87 ? -1.521 16.312 13.945 1 92.94 87 VAL A O 1
ATOM 685 N N . ILE A 1 88 ? -3.385 15.992 15.117 1 93.81 88 ILE A N 1
ATOM 686 C CA . ILE A 1 88 ? -4 17.25 14.695 1 93.81 88 ILE A CA 1
ATOM 687 C C . ILE A 1 88 ? -3.121 18.422 15.109 1 93.81 88 ILE A C 1
ATOM 689 O O . ILE A 1 88 ? -2.871 19.328 14.312 1 93.81 88 ILE A O 1
ATOM 693 N N . ALA A 1 89 ? -2.668 18.406 16.281 1 95 89 ALA A N 1
ATOM 694 C CA . ALA A 1 89 ? -1.804 19.469 16.766 1 95 89 ALA A CA 1
ATOM 695 C C . ALA A 1 89 ? -0.553 19.609 15.906 1 95 89 ALA A C 1
ATOM 697 O O . ALA A 1 89 ? -0.127 20.719 15.594 1 95 89 ALA A O 1
ATOM 698 N N . ARG A 1 90 ? 0.016 18.5 15.555 1 93 90 ARG A N 1
ATOM 699 C CA . ARG A 1 90 ? 1.214 18.5 14.719 1 93 90 ARG A CA 1
ATOM 700 C C . ARG A 1 90 ? 0.917 19.062 13.336 1 93 90 ARG A C 1
ATOM 702 O O . ARG A 1 90 ? 1.685 19.875 12.812 1 93 90 ARG A O 1
ATOM 709 N N . LEU A 1 91 ? -0.15 18.609 12.758 1 92.56 91 LEU A N 1
ATOM 710 C CA . LEU A 1 91 ? -0.53 19.094 11.438 1 92.56 91 LEU A CA 1
ATOM 711 C C . LEU A 1 91 ? -0.788 20.594 11.461 1 92.56 91 LEU A C 1
ATOM 713 O O . LEU A 1 91 ? -0.382 21.312 10.539 1 92.56 91 LEU A O 1
ATOM 717 N N . GLU A 1 92 ? -1.442 21.078 12.461 1 94.81 92 GLU A N 1
ATOM 718 C CA . GLU A 1 92 ? -1.708 22.5 12.609 1 94.81 92 GLU A CA 1
ATOM 719 C C . GLU A 1 92 ? -0.411 23.297 12.766 1 94.81 92 GLU A C 1
ATOM 721 O O . GLU A 1 92 ? -0.242 24.344 12.141 1 94.81 92 GLU A O 1
ATOM 726 N N . LYS A 1 93 ? 0.415 22.781 13.555 1 95.75 93 LYS A N 1
ATOM 727 C CA . LYS A 1 93 ? 1.704 23.438 13.773 1 95.75 93 LYS A CA 1
ATOM 728 C C . LYS A 1 93 ? 2.479 23.562 12.461 1 95.75 93 LYS A C 1
ATOM 730 O O . LYS A 1 93 ? 3.189 24.547 12.258 1 95.75 93 LYS A O 1
ATOM 735 N N . LEU A 1 94 ? 2.346 22.609 11.648 1 93.12 94 LEU A N 1
ATOM 736 C CA . LEU A 1 94 ? 3.068 22.594 10.383 1 93.12 94 LEU A CA 1
ATOM 737 C C . LEU A 1 94 ? 2.238 23.234 9.273 1 93.12 94 LEU A C 1
ATOM 739 O O . LEU A 1 94 ? 2.625 23.203 8.109 1 93.12 94 LEU A O 1
ATOM 743 N N . ASN A 1 95 ? 1.089 23.719 9.547 1 93.31 95 ASN A N 1
ATOM 744 C CA . ASN A 1 95 ? 0.185 24.391 8.617 1 93.31 95 ASN A CA 1
ATOM 745 C C . ASN A 1 95 ? -0.269 23.453 7.504 1 93.31 95 ASN A C 1
ATOM 747 O O . ASN A 1 95 ? -0.316 23.844 6.336 1 93.31 95 ASN A O 1
ATOM 751 N N . ILE A 1 96 ? -0.471 22.25 7.875 1 90.5 96 ILE A N 1
ATOM 752 C CA . ILE A 1 96 ? -1.04 21.281 6.945 1 90.5 96 ILE A CA 1
ATOM 753 C C . ILE A 1 96 ? -2.559 21.234 7.105 1 90.5 96 ILE A C 1
ATOM 755 O O . ILE A 1 96 ? -3.064 21 8.203 1 90.5 96 ILE A O 1
ATOM 759 N N . LYS A 1 97 ? -3.242 21.422 6.035 1 90.38 97 LYS A N 1
ATOM 760 C CA . LYS A 1 97 ? -4.703 21.422 6.07 1 90.38 97 LYS A CA 1
ATOM 761 C C . LYS A 1 97 ? -5.254 20.016 6.246 1 90.38 97 LYS A C 1
ATOM 763 O O . LYS A 1 97 ? -4.855 19.094 5.531 1 90.38 97 LYS A O 1
ATOM 768 N N . ILE A 1 98 ? -6.125 19.875 7.215 1 90.81 98 ILE A N 1
ATOM 769 C CA . ILE A 1 98 ? -6.895 18.656 7.348 1 90.81 98 ILE A CA 1
ATOM 770 C C . ILE A 1 98 ? -8.125 18.703 6.438 1 90.81 98 ILE A C 1
ATOM 772 O O . ILE A 1 98 ? -8.984 19.562 6.609 1 90.81 98 ILE A O 1
ATOM 776 N N . GLU A 1 99 ? -8.164 17.812 5.527 1 86.94 99 GLU A N 1
ATOM 777 C CA . GLU A 1 99 ? -9.258 17.812 4.562 1 86.94 99 GLU A CA 1
ATOM 778 C C . GLU A 1 99 ? -10.539 17.266 5.188 1 86.94 99 GLU A C 1
ATOM 780 O O . GLU A 1 99 ? -11.641 17.703 4.828 1 86.94 99 GLU A O 1
ATOM 785 N N . PHE A 1 100 ? -10.328 16.344 6.051 1 86.38 100 PHE A N 1
ATOM 786 C CA . PHE A 1 100 ? -11.477 15.672 6.645 1 86.38 100 PHE A CA 1
ATOM 787 C C . PHE A 1 100 ? -11.109 15.039 7.98 1 86.38 100 PHE A C 1
ATOM 789 O O . PHE A 1 100 ? -10.023 14.477 8.125 1 86.38 100 PHE A O 1
ATOM 796 N N . GLY A 1 101 ? -12.109 15.172 8.945 1 88.81 101 GLY A N 1
ATOM 797 C CA . GLY A 1 101 ? -11.93 14.531 10.242 1 88.81 101 GLY A CA 1
ATOM 798 C C . GLY A 1 101 ? -11.68 15.508 11.367 1 88.81 101 GLY A C 1
ATOM 799 O O . GLY A 1 101 ? -11.703 16.719 11.156 1 88.81 101 GLY A O 1
ATOM 800 N N . PRO A 1 102 ? -11.484 14.969 12.516 1 92.38 102 PRO A N 1
ATOM 801 C CA . PRO A 1 102 ? -11.422 13.555 12.898 1 92.38 102 PRO A CA 1
ATOM 802 C C . PRO A 1 102 ? -12.766 12.844 12.75 1 92.38 102 PRO A C 1
ATOM 804 O O . PRO A 1 102 ? -13.82 13.461 12.922 1 92.38 102 PRO A O 1
ATOM 807 N N . VAL A 1 103 ? -12.656 11.586 12.344 1 89.62 103 VAL A N 1
ATOM 808 C CA . VAL A 1 103 ? -13.82 10.727 12.18 1 89.62 103 VAL A CA 1
ATOM 809 C C . VAL A 1 103 ? -13.469 9.289 12.555 1 89.62 103 VAL A C 1
ATOM 811 O O . VAL A 1 103 ? -12.297 8.906 12.523 1 89.62 103 VAL A O 1
ATOM 814 N N . ILE A 1 104 ? -14.438 8.602 12.961 1 88.38 104 ILE A N 1
ATOM 815 C CA . ILE A 1 104 ? -14.25 7.18 13.211 1 88.38 104 ILE A CA 1
ATOM 816 C C . ILE A 1 104 ? -14.586 6.383 11.953 1 88.38 104 ILE A C 1
ATOM 818 O O . ILE A 1 104 ? -15.688 6.496 11.414 1 88.38 104 ILE A O 1
ATOM 822 N N . ILE A 1 105 ? -13.625 5.664 11.461 1 84.25 105 ILE A N 1
ATOM 823 C CA . ILE A 1 105 ? -13.836 4.84 10.273 1 84.25 105 ILE A CA 1
ATOM 824 C C . ILE A 1 105 ? -13.367 3.414 10.547 1 84.25 105 ILE A C 1
ATOM 826 O O . ILE A 1 105 ? -12.562 3.182 11.445 1 84.25 105 ILE A O 1
ATOM 830 N N . PRO A 1 106 ? -13.914 2.457 9.758 1 88.56 106 PRO A N 1
ATOM 831 C CA . PRO A 1 106 ? -13.383 1.102 9.891 1 88.56 106 PRO A CA 1
ATOM 832 C C . PRO A 1 106 ? -11.953 0.979 9.367 1 88.56 106 PRO A C 1
ATOM 834 O O . PRO A 1 106 ? -11.656 1.437 8.258 1 88.56 106 PRO A O 1
ATOM 837 N N . GLY A 1 107 ? -11.109 0.446 10.148 1 91.31 107 GLY A N 1
ATOM 838 C CA . GLY A 1 107 ? -9.773 0.064 9.719 1 91.31 107 GLY A CA 1
ATOM 839 C C . GLY A 1 107 ? -9.633 -1.424 9.461 1 91.31 107 GLY A C 1
ATOM 840 O O . GLY A 1 107 ? -10.625 -2.154 9.453 1 91.31 107 GLY A O 1
ATOM 841 N N . ALA A 1 108 ? -8.398 -1.811 9.117 1 92.44 108 ALA A N 1
ATOM 842 C CA . ALA A 1 108 ? -8.133 -3.229 8.883 1 92.44 108 ALA A CA 1
ATOM 843 C C . ALA A 1 108 ? -8.438 -4.055 10.133 1 92.44 108 ALA A C 1
ATOM 845 O O . ALA A 1 108 ? -8.883 -5.199 10.031 1 92.44 108 ALA A O 1
ATOM 846 N N . VAL A 1 109 ? -7.977 -3.43 11.242 1 90.06 109 VAL A N 1
ATOM 847 C CA . VAL A 1 109 ? -8.211 -4.109 12.516 1 90.06 109 VAL A CA 1
ATOM 848 C C . VAL A 1 109 ? -9.125 -3.266 13.391 1 90.06 109 VAL A C 1
ATOM 850 O O . VAL A 1 109 ? -8.68 -2.305 14.023 1 90.06 109 VAL A O 1
ATOM 853 N N . GLY A 1 110 ? -10.445 -3.242 13.164 1 87.88 110 GLY A N 1
ATOM 854 C CA . GLY A 1 110 ? -11.398 -2.531 14 1 87.88 110 GLY A CA 1
ATOM 855 C C . GLY A 1 110 ? -11.57 -1.078 13.602 1 87.88 110 GLY A C 1
ATOM 856 O O . GLY A 1 110 ? -11.102 -0.657 12.539 1 87.88 110 GLY A O 1
ATOM 857 N N . GLN A 1 111 ? -12.172 -0.262 14.516 1 90.81 111 GLN A N 1
ATOM 858 C CA . GLN A 1 111 ? -12.453 1.146 14.25 1 90.81 111 GLN A CA 1
ATOM 859 C C . GLN A 1 111 ? -11.219 2.006 14.516 1 90.81 111 GLN A C 1
ATOM 861 O O . GLN A 1 111 ? -10.43 1.708 15.414 1 90.81 111 GLN A O 1
ATOM 866 N N . MET A 1 112 ? -11.148 3.002 13.75 1 90.56 112 MET A N 1
ATOM 867 C CA . MET A 1 112 ? -10.023 3.928 13.875 1 90.56 112 MET A CA 1
ATOM 868 C C . MET A 1 112 ? -10.516 5.371 13.938 1 90.56 112 MET A C 1
ATOM 870 O O . MET A 1 112 ? -11.531 5.715 13.328 1 90.56 112 MET A O 1
ATOM 874 N N . GLU A 1 113 ? -9.875 6.164 14.688 1 92.62 113 GLU A N 1
ATOM 875 C CA . GLU A 1 113 ? -10.023 7.613 14.602 1 92.62 113 GLU A CA 1
ATOM 876 C C . GLU A 1 113 ? -9.047 8.203 13.586 1 92.62 113 GLU A C 1
ATOM 878 O O . GLU A 1 113 ? -7.836 8.039 13.711 1 92.62 113 GLU A O 1
ATOM 883 N N . SER A 1 114 ? -9.633 8.883 12.633 1 90.5 114 SER A N 1
ATOM 884 C CA . SER A 1 114 ? -8.797 9.195 11.477 1 90.5 114 SER A CA 1
ATOM 885 C C . SER A 1 114 ? -8.938 10.656 11.07 1 90.5 114 SER A C 1
ATOM 887 O O . SER A 1 114 ? -10 11.258 11.25 1 90.5 114 SER A O 1
ATOM 889 N N . VAL A 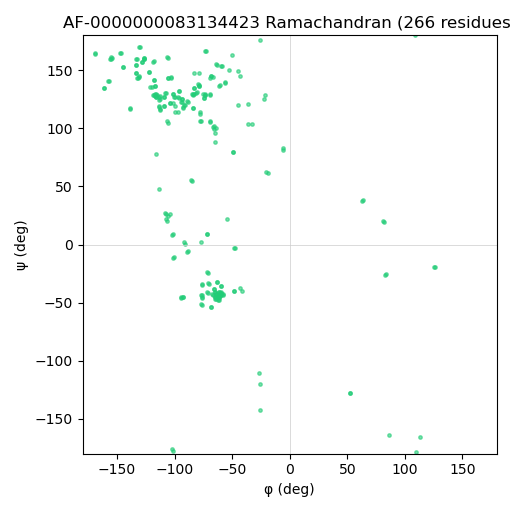1 115 ? -7.859 11.219 10.562 1 91.94 115 VAL A N 1
ATOM 890 C CA . VAL A 1 115 ? -7.875 12.477 9.828 1 91.94 115 VAL A CA 1
ATOM 891 C C . VAL A 1 115 ? -7.297 12.266 8.43 1 91.94 115 VAL A C 1
ATOM 893 O O . VAL A 1 115 ? -6.43 11.406 8.234 1 91.94 115 VAL A O 1
ATOM 896 N N . PHE A 1 116 ? -7.812 13.031 7.516 1 88.94 116 PHE A N 1
ATOM 897 C CA . PHE A 1 116 ? -7.383 12.906 6.129 1 88.94 116 PHE A CA 1
ATOM 898 C C . PHE A 1 116 ? -6.688 14.188 5.664 1 88.94 116 PHE A C 1
ATOM 900 O O . PHE A 1 116 ? -7.195 15.289 5.883 1 88.94 116 PHE A O 1
ATOM 907 N N . ILE A 1 117 ? -5.535 13.953 5.117 1 88.5 117 ILE A N 1
ATOM 908 C CA . ILE A 1 117 ? -4.758 15.07 4.594 1 88.5 117 ILE A CA 1
ATOM 909 C C . ILE A 1 117 ? -4.379 14.789 3.139 1 88.5 117 ILE A C 1
ATOM 911 O O . ILE A 1 117 ? -4.457 13.648 2.676 1 88.5 117 ILE A O 1
ATOM 915 N N . ARG A 1 118 ? -4.062 15.836 2.482 1 83 118 ARG A N 1
ATOM 916 C CA . ARG A 1 118 ? -3.604 15.719 1.103 1 83 118 ARG A CA 1
ATOM 917 C C . ARG A 1 118 ? -2.105 15.977 0.997 1 83 118 ARG A C 1
ATOM 919 O O . ARG A 1 118 ? -1.584 16.891 1.646 1 83 118 ARG A O 1
ATOM 926 N N . ASP A 1 119 ? -1.483 15.047 0.32 1 73.75 119 ASP A N 1
ATOM 927 C CA . ASP A 1 119 ? -0.103 15.344 -0.046 1 73.75 119 ASP A CA 1
ATOM 928 C C . ASP A 1 119 ? -0.038 16.5 -1.042 1 73.75 119 ASP A C 1
ATOM 930 O O . ASP A 1 119 ? -0.57 16.406 -2.15 1 73.75 119 ASP A O 1
ATOM 934 N N . PRO A 1 120 ? 0.305 17.719 -0.477 1 61.69 120 PRO A N 1
ATOM 935 C CA . PRO A 1 120 ? 0.257 18.922 -1.319 1 61.69 120 PRO A CA 1
ATOM 936 C C . PRO A 1 120 ? 0.819 18.672 -2.719 1 61.69 120 PRO A C 1
ATOM 938 O O . PRO A 1 120 ? 0.48 19.406 -3.658 1 61.69 120 PRO A O 1
ATOM 941 N N . ARG A 1 121 ? 1.8 17.984 -2.777 1 54.56 121 ARG A N 1
ATOM 942 C CA . ARG A 1 121 ? 2.502 17.906 -4.055 1 54.56 121 ARG A CA 1
ATOM 943 C C . ARG A 1 121 ? 1.937 16.797 -4.922 1 54.56 121 ARG A C 1
ATOM 945 O O . ARG A 1 121 ? 2.471 16.5 -5.996 1 54.56 121 ARG A O 1
ATOM 952 N N . CYS A 1 122 ? 1.065 16.125 -4.293 1 51.91 122 CYS A N 1
ATOM 953 C CA . CYS A 1 122 ? 0.395 15.078 -5.066 1 51.91 122 CYS A CA 1
ATOM 954 C C . CYS A 1 122 ? -0.558 15.688 -6.09 1 51.91 122 CYS A C 1
ATOM 956 O O . CYS A 1 122 ? -1.45 15.008 -6.598 1 51.91 122 CYS A O 1
ATOM 958 N N . GLU A 1 123 ? -0.583 16.938 -6.336 1 47.22 123 GLU A N 1
ATOM 959 C CA . GLU A 1 123 ? -1.319 17.359 -7.527 1 47.22 123 GLU A CA 1
ATOM 960 C C . GLU A 1 123 ? -0.75 16.703 -8.781 1 47.22 123 GLU A C 1
ATOM 962 O O . GLU A 1 123 ? 0.463 16.516 -8.898 1 47.22 123 GLU A O 1
ATOM 967 N N . PRO A 1 124 ? -1.762 16.656 -9.633 1 41.62 124 PRO A N 1
ATOM 968 C CA . PRO A 1 124 ? -3.182 16.297 -9.586 1 41.62 124 PRO A CA 1
ATOM 969 C C . PRO A 1 124 ? -3.432 14.961 -8.875 1 41.62 124 PRO A C 1
ATOM 971 O O . PRO A 1 124 ? -4.582 14.547 -8.719 1 41.62 124 PRO A O 1
ATOM 974 N N . TRP A 1 125 ? -2.326 14.32 -8.469 1 45.56 125 TRP A N 1
ATOM 975 C CA . TRP A 1 125 ? -2.537 12.969 -7.969 1 45.56 125 TRP A CA 1
ATOM 976 C C . TRP A 1 125 ? -2.904 12.984 -6.488 1 45.56 125 TRP A C 1
ATOM 978 O O . TRP A 1 125 ? -2.07 13.312 -5.641 1 45.56 125 TRP A O 1
ATOM 988 N N . SER A 1 126 ? -3.943 13.719 -6.176 1 43.97 126 SER A N 1
ATOM 989 C CA . SER A 1 126 ? -4.355 14.008 -4.80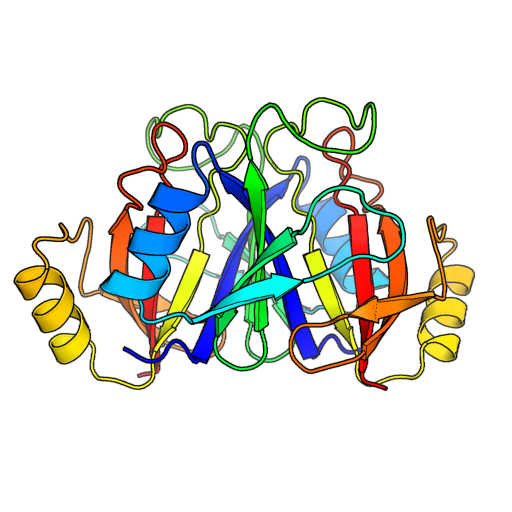5 1 43.97 126 SER A CA 1
ATOM 990 C C . SER A 1 126 ? -4.43 12.727 -3.975 1 43.97 126 SER A C 1
ATOM 992 O O . SER A 1 126 ? -5.207 11.828 -4.285 1 43.97 126 SER A O 1
ATOM 994 N N . ALA A 1 127 ? -3.227 12.211 -3.477 1 52.62 127 ALA A N 1
ATOM 995 C CA . ALA A 1 127 ? -3.289 11.125 -2.498 1 52.62 127 ALA A CA 1
ATOM 996 C C . ALA A 1 127 ? -3.844 11.617 -1.165 1 52.62 127 ALA A C 1
ATOM 998 O O . ALA A 1 127 ? -3.418 12.664 -0.657 1 52.62 127 ALA A O 1
ATOM 999 N N . LYS A 1 128 ? -5.191 11.211 -0.875 1 54.81 128 LYS A N 1
ATOM 1000 C CA . LYS A 1 128 ? -5.695 11.406 0.483 1 54.81 128 LYS A CA 1
ATOM 1001 C C . LYS A 1 128 ? -5.16 10.328 1.425 1 54.81 128 LYS A C 1
ATOM 1003 O O . LYS A 1 128 ? -5.246 9.133 1.128 1 54.81 128 LYS A O 1
ATOM 1008 N N . HIS A 1 129 ? -4.316 10.844 2.314 1 68.19 129 HIS A N 1
ATOM 1009 C CA . HIS A 1 129 ? -3.773 9.914 3.301 1 68.19 129 HIS A CA 1
ATOM 1010 C C . HIS A 1 129 ? -4.523 10.016 4.625 1 68.19 129 HIS A C 1
ATOM 1012 O O . HIS A 1 129 ? -4.742 11.117 5.137 1 68.19 129 HIS A O 1
ATOM 1018 N N . GLY A 1 130 ? -5.074 8.859 4.914 1 76.06 130 GLY A N 1
ATOM 1019 C CA . GLY A 1 130 ? -5.555 8.781 6.281 1 76.06 130 GLY A CA 1
ATOM 1020 C C . GLY A 1 130 ? -4.453 8.523 7.289 1 76.06 130 GLY A C 1
ATOM 1021 O O . GLY A 1 130 ? -3.51 7.777 7.012 1 76.06 130 GLY A O 1
ATOM 1022 N N . VAL A 1 131 ? -4.52 9.25 8.391 1 78.5 131 VAL A N 1
ATOM 1023 C CA . VAL A 1 131 ? -3.727 8.961 9.578 1 78.5 131 VAL A CA 1
ATOM 1024 C C . VAL A 1 131 ? -4.645 8.523 10.719 1 78.5 131 VAL A C 1
ATOM 1026 O O . VAL A 1 131 ? -5.543 9.266 11.117 1 78.5 131 VAL A O 1
ATOM 1029 N N . SER A 1 132 ? -4.371 7.309 11.102 1 82.94 132 SER A N 1
ATOM 1030 C CA . SER A 1 132 ? -5.398 6.703 11.945 1 82.94 132 SER A CA 1
ATOM 1031 C C . SER A 1 132 ? -4.785 6.066 13.188 1 82.94 132 SER A C 1
ATOM 1033 O O . SER A 1 132 ? -3.691 5.504 13.125 1 82.94 132 SER A O 1
ATOM 1035 N N . ARG A 1 133 ? -5.496 6.191 14.242 1 68.38 133 ARG A N 1
ATOM 1036 C CA . ARG A 1 133 ? -5.184 5.527 15.5 1 68.38 133 ARG A CA 1
ATOM 1037 C C . ARG A 1 133 ? -6.238 4.477 15.844 1 68.38 133 ARG A C 1
ATOM 1039 O O . ARG A 1 133 ? -7.438 4.754 15.797 1 68.38 133 ARG A O 1
ATOM 1046 N N . PRO A 1 134 ? -5.719 3.299 16.109 1 62.47 134 PRO A N 1
ATOM 1047 C CA . PRO A 1 134 ? -6.711 2.316 16.531 1 62.47 134 PRO A CA 1
ATOM 1048 C C . PRO A 1 134 ? -7.434 2.732 17.812 1 62.47 134 PRO A C 1
ATOM 1050 O O . PRO A 1 134 ? -6.824 3.334 18.703 1 62.47 134 PRO A O 1
ATOM 1053 N N . ARG A 1 135 ? -8.703 2.578 17.859 1 68.12 135 ARG A N 1
ATOM 1054 C CA . ARG A 1 135 ? -9.461 2.857 19.078 1 68.12 135 ARG A CA 1
ATOM 1055 C C . ARG A 1 135 ? -9.289 1.743 20.094 1 68.12 135 ARG A C 1
ATOM 1057 O O . ARG A 1 135 ? -9.109 0.58 19.734 1 68.12 135 ARG A O 1
ATOM 1064 N N . MET B 1 1 ? -1.405 -19.984 1.518 1 77.31 1 MET B N 1
ATOM 1065 C CA . MET B 1 1 ? -0.351 -19.016 1.832 1 77.31 1 MET B CA 1
ATOM 1066 C C . MET B 1 1 ? -0.894 -17.875 2.678 1 77.31 1 MET B C 1
ATOM 1068 O O . MET B 1 1 ? -2.041 -17.453 2.506 1 77.31 1 MET B O 1
ATOM 1072 N N . ASP B 1 2 ? -0.152 -17.516 3.734 1 86.38 2 ASP B N 1
ATOM 1073 C CA . ASP B 1 2 ? -0.566 -16.469 4.66 1 86.38 2 ASP B CA 1
ATOM 1074 C C . ASP B 1 2 ? 0.26 -15.195 4.457 1 86.38 2 ASP B C 1
ATOM 1076 O O . ASP B 1 2 ? 1.449 -15.164 4.781 1 86.38 2 ASP B O 1
ATOM 1080 N N . ILE B 1 3 ? -0.409 -14.273 3.869 1 92.62 3 ILE B N 1
ATOM 1081 C CA . ILE B 1 3 ? 0.249 -12.984 3.699 1 92.62 3 ILE B CA 1
ATOM 1082 C C . ILE B 1 3 ? 0.284 -12.242 5.035 1 92.62 3 ILE B C 1
ATOM 1084 O O . ILE B 1 3 ? -0.753 -12.062 5.676 1 92.62 3 ILE B O 1
ATOM 1088 N N . LYS B 1 4 ? 1.463 -11.773 5.41 1 94.12 4 LYS B N 1
ATOM 1089 C CA . LYS B 1 4 ? 1.63 -11.172 6.727 1 94.12 4 LYS B CA 1
ATOM 1090 C C . LYS B 1 4 ? 1.455 -9.656 6.664 1 94.12 4 LYS B C 1
ATOM 1092 O O . LYS B 1 4 ? 0.858 -9.055 7.559 1 94.12 4 LYS B O 1
ATOM 1097 N N . ARG B 1 5 ? 2.066 -9.086 5.707 1 95.19 5 ARG B N 1
ATOM 1098 C CA . ARG B 1 5 ? 2.057 -7.629 5.574 1 95.19 5 ARG B CA 1
ATOM 1099 C C . ARG B 1 5 ? 2.623 -7.199 4.227 1 95.19 5 ARG B C 1
ATOM 1101 O O . ARG B 1 5 ? 3.193 -8.008 3.498 1 95.19 5 ARG B O 1
ATOM 1108 N N . ILE B 1 6 ? 2.367 -5.957 3.912 1 94 6 ILE B N 1
ATOM 1109 C CA . ILE B 1 6 ? 3.07 -5.312 2.807 1 94 6 ILE B CA 1
ATOM 1110 C C . ILE B 1 6 ? 4.5 -4.98 3.23 1 94 6 ILE B C 1
ATOM 1112 O O . ILE B 1 6 ? 4.723 -4.445 4.32 1 94 6 ILE B O 1
ATOM 1116 N N . ASP B 1 7 ? 5.465 -5.441 2.453 1 94.75 7 ASP B N 1
ATOM 1117 C CA . ASP B 1 7 ? 6.84 -5.012 2.682 1 94.75 7 ASP B CA 1
ATOM 1118 C C . ASP B 1 7 ? 7.066 -3.596 2.152 1 94.75 7 ASP B C 1
ATOM 1120 O O . ASP B 1 7 ? 7.586 -2.734 2.865 1 94.75 7 ASP B O 1
ATOM 1124 N N . HIS B 1 8 ? 6.719 -3.424 0.973 1 93.19 8 HIS B N 1
ATOM 1125 C CA . HIS B 1 8 ? 6.863 -2.096 0.385 1 93.19 8 HIS B CA 1
ATOM 1126 C C . HIS B 1 8 ? 5.887 -1.893 -0.767 1 93.19 8 HIS B C 1
ATOM 1128 O O . HIS B 1 8 ? 5.359 -2.863 -1.319 1 93.19 8 HIS B O 1
ATOM 1134 N N . ILE B 1 9 ? 5.645 -0.655 -1.079 1 89 9 ILE B N 1
ATOM 1135 C CA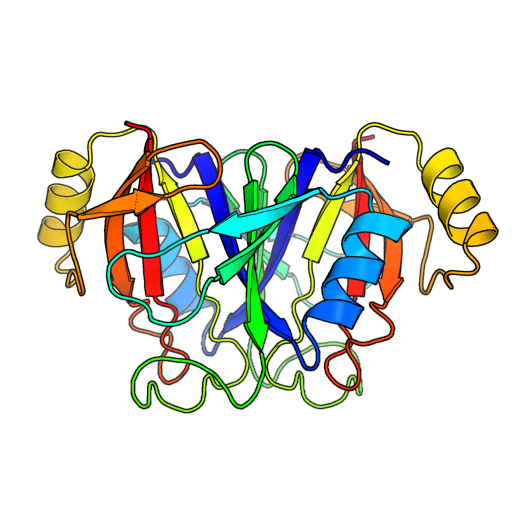 . ILE B 1 9 ? 4.883 -0.224 -2.246 1 89 9 ILE B CA 1
ATOM 1136 C C . ILE B 1 9 ? 5.699 0.779 -3.055 1 89 9 ILE B C 1
ATOM 1138 O O . ILE B 1 9 ? 6.668 1.354 -2.549 1 89 9 ILE B O 1
ATOM 1142 N N . VAL B 1 10 ? 5.297 0.898 -4.305 1 84.5 10 VAL B N 1
ATOM 1143 C CA . VAL B 1 10 ? 5.914 1.934 -5.125 1 84.5 10 VAL B CA 1
ATOM 1144 C C . VAL B 1 10 ? 4.984 3.141 -5.223 1 84.5 10 VAL B C 1
ATOM 1146 O O . VAL B 1 10 ? 3.777 2.988 -5.426 1 84.5 10 VAL B O 1
ATOM 1149 N N . LEU B 1 11 ? 5.508 4.27 -4.961 1 83.56 11 LEU B N 1
ATOM 1150 C CA . LEU B 1 11 ? 4.801 5.531 -5.133 1 83.56 11 LEU B CA 1
ATOM 1151 C C . LEU B 1 11 ? 5.43 6.355 -6.254 1 83.56 11 LEU B C 1
ATOM 1153 O O . LEU B 1 11 ? 6.605 6.715 -6.184 1 83.56 11 LEU B O 1
ATOM 1157 N N . THR B 1 12 ? 4.691 6.586 -7.285 1 80.12 12 THR B N 1
ATOM 1158 C CA . THR B 1 12 ? 5.164 7.461 -8.352 1 80.12 12 THR B CA 1
ATOM 1159 C C . THR B 1 12 ? 4.871 8.922 -8.023 1 80.12 12 THR B C 1
ATOM 1161 O O . THR B 1 12 ? 3.732 9.281 -7.727 1 80.12 12 THR B O 1
ATOM 1164 N N . VAL B 1 13 ? 5.906 9.703 -8.141 1 82.69 13 VAL B N 1
ATOM 1165 C CA . VAL B 1 13 ? 5.766 11.078 -7.672 1 82.69 13 VAL B CA 1
ATOM 1166 C C . VAL B 1 13 ? 6.316 12.039 -8.719 1 82.69 13 VAL B C 1
ATOM 1168 O O . VAL B 1 13 ? 7.086 11.633 -9.602 1 82.69 13 VAL B O 1
ATOM 1171 N N . LYS B 1 14 ? 5.922 13.242 -8.664 1 80.62 14 LYS B N 1
ATOM 1172 C CA . LYS B 1 14 ? 6.391 14.273 -9.586 1 80.62 14 LYS B CA 1
ATOM 1173 C C . LYS B 1 14 ? 7.801 14.734 -9.227 1 80.62 14 LYS B C 1
ATOM 1175 O O . LYS B 1 14 ? 8.625 14.969 -10.109 1 80.62 14 LYS B O 1
ATOM 1180 N N . ASP B 1 15 ? 8.031 14.93 -7.969 1 85.56 15 ASP B N 1
ATOM 1181 C CA . ASP B 1 15 ? 9.305 15.43 -7.453 1 85.56 15 ASP B CA 1
ATOM 1182 C C . ASP B 1 15 ? 9.703 14.688 -6.18 1 85.56 15 ASP B C 1
ATOM 1184 O O . ASP B 1 15 ? 9.055 14.828 -5.141 1 85.56 15 ASP B O 1
ATOM 1188 N N . ILE B 1 16 ? 10.789 14.016 -6.262 1 87.81 16 ILE B N 1
ATOM 1189 C CA . ILE B 1 16 ? 11.211 13.141 -5.172 1 87.81 16 ILE B CA 1
ATOM 1190 C C . ILE B 1 16 ? 11.578 13.984 -3.951 1 87.81 16 ILE B C 1
ATOM 1192 O O . ILE B 1 16 ? 11.188 13.664 -2.826 1 87.81 16 ILE B O 1
ATOM 1196 N N . ASP B 1 17 ? 12.289 15.094 -4.164 1 90.81 17 ASP B N 1
ATOM 1197 C CA . ASP B 1 17 ? 12.75 15.914 -3.051 1 90.81 17 ASP B CA 1
ATOM 1198 C C . ASP B 1 17 ? 11.57 16.516 -2.293 1 90.81 17 ASP B C 1
ATOM 1200 O O . ASP B 1 17 ? 11.562 16.547 -1.061 1 90.81 17 ASP B O 1
ATOM 1204 N N . VAL B 1 18 ? 10.617 16.969 -3.006 1 88.44 18 VAL B N 1
ATOM 1205 C CA . VAL B 1 18 ? 9.422 17.547 -2.396 1 88.44 18 VAL B CA 1
ATOM 1206 C C . VAL B 1 18 ? 8.672 16.469 -1.61 1 88.44 18 VAL B C 1
ATOM 1208 O O . VAL B 1 18 ? 8.188 16.734 -0.505 1 88.44 18 VAL B O 1
ATOM 1211 N N . THR B 1 19 ? 8.602 15.289 -2.193 1 87.75 19 THR B N 1
ATOM 1212 C CA . THR B 1 19 ? 7.922 14.172 -1.541 1 87.75 19 THR B CA 1
ATOM 1213 C C . THR B 1 19 ? 8.648 13.773 -0.258 1 87.75 19 THR B C 1
ATOM 1215 O O . THR B 1 19 ? 8.016 13.594 0.786 1 87.75 19 THR B O 1
ATOM 1218 N N . LEU B 1 20 ? 9.93 13.688 -0.335 1 92.38 20 LEU B N 1
ATOM 1219 C CA . LEU B 1 20 ? 10.719 13.328 0.842 1 92.38 20 LEU B CA 1
ATOM 1220 C C . LEU B 1 20 ? 10.516 14.344 1.959 1 92.38 20 LEU B C 1
ATOM 1222 O O . LEU B 1 20 ? 10.336 13.977 3.121 1 92.38 20 LEU B O 1
ATOM 1226 N N . ASP B 1 21 ? 10.539 15.617 1.616 1 91.75 21 ASP B N 1
ATOM 1227 C CA . ASP B 1 21 ? 10.367 16.672 2.604 1 91.75 21 ASP B CA 1
ATOM 1228 C C . ASP B 1 21 ? 9.023 16.547 3.316 1 91.75 21 ASP B C 1
ATOM 1230 O O . ASP B 1 21 ? 8.945 16.688 4.539 1 91.75 21 ASP B O 1
ATOM 1234 N N . PHE B 1 22 ? 8.055 16.25 2.588 1 88.19 22 PHE B N 1
ATOM 1235 C CA . PHE B 1 22 ? 6.719 16.156 3.164 1 88.19 22 PHE B CA 1
ATOM 1236 C C . PHE B 1 22 ? 6.617 14.953 4.102 1 88.19 22 PHE B C 1
ATOM 1238 O O . PHE B 1 22 ? 6.23 15.094 5.262 1 88.19 22 PHE B O 1
ATOM 1245 N N . TYR B 1 23 ? 6.941 13.82 3.66 1 92.38 23 TYR B N 1
ATOM 1246 C CA . TYR B 1 23 ? 6.703 12.594 4.414 1 92.38 23 TYR B CA 1
ATOM 1247 C C . TYR B 1 23 ? 7.629 12.508 5.625 1 92.38 23 TYR B C 1
ATOM 1249 O O . TYR B 1 23 ? 7.254 11.953 6.66 1 92.38 23 TYR B O 1
ATOM 1257 N N . THR B 1 24 ? 8.836 13.031 5.48 1 94.56 24 THR B N 1
ATOM 1258 C CA . THR B 1 24 ? 9.719 13.047 6.637 1 94.56 24 THR B CA 1
ATOM 1259 C C . THR B 1 24 ? 9.312 14.148 7.617 1 94.56 24 THR B C 1
ATOM 1261 O O . THR B 1 24 ? 9.203 13.906 8.82 1 94.56 24 THR B O 1
ATOM 1264 N N . GLY B 1 25 ? 9.047 15.32 7.094 1 92.19 25 GLY B N 1
ATOM 1265 C CA . GLY B 1 25 ? 8.75 16.469 7.934 1 92.19 25 GLY B CA 1
ATOM 1266 C C . GLY B 1 25 ? 7.391 16.391 8.602 1 92.19 25 GLY B C 1
ATOM 1267 O O . GLY B 1 25 ? 7.246 16.734 9.773 1 92.19 25 GLY B O 1
ATOM 1268 N N . VAL B 1 26 ? 6.422 15.938 7.852 1 89.81 26 VAL B N 1
ATOM 1269 C CA . VAL B 1 26 ? 5.051 15.977 8.344 1 89.81 26 VAL B CA 1
ATOM 1270 C C . VAL B 1 26 ? 4.703 14.656 9.023 1 89.81 26 VAL B C 1
ATOM 1272 O O . VAL B 1 26 ? 4.176 14.641 10.141 1 89.81 26 VAL B O 1
ATOM 1275 N N . LEU B 1 27 ? 5.059 13.523 8.398 1 90.69 27 LEU B N 1
ATOM 1276 C CA . LEU B 1 27 ? 4.605 12.234 8.898 1 90.69 27 LEU B CA 1
ATOM 1277 C C . LEU B 1 27 ? 5.703 11.539 9.695 1 90.69 27 LEU B C 1
ATOM 1279 O O . LEU B 1 27 ? 5.465 10.508 10.328 1 90.69 27 LEU B O 1
ATOM 1283 N N . GLY B 1 28 ? 6.867 12.055 9.617 1 92.5 28 GLY B N 1
ATOM 1284 C CA . GLY B 1 28 ? 7.938 11.547 10.461 1 92.5 28 GLY B CA 1
ATOM 1285 C C . GLY B 1 28 ? 8.578 10.289 9.922 1 92.5 28 GLY B C 1
ATOM 1286 O O . GLY B 1 28 ? 9.211 9.531 10.664 1 92.5 28 GLY B O 1
ATOM 1287 N N . MET B 1 29 ? 8.438 10.008 8.68 1 94.75 29 MET B N 1
ATOM 1288 C CA . MET B 1 29 ? 9.094 8.844 8.086 1 94.75 29 MET B CA 1
ATOM 1289 C C . MET B 1 29 ? 10.594 9.086 7.934 1 94.75 29 MET B C 1
ATOM 1291 O O . MET B 1 29 ? 11.062 10.211 8.086 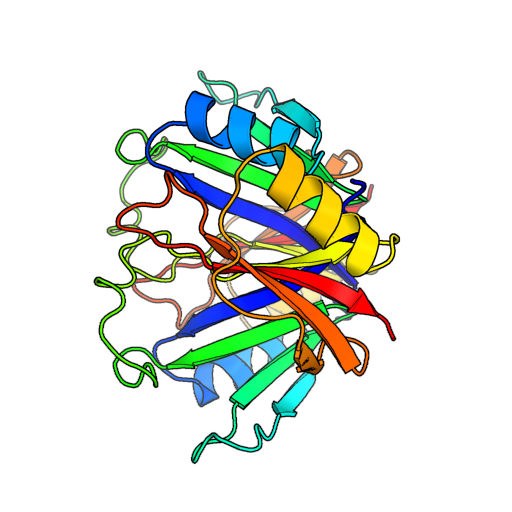1 94.75 29 MET B O 1
ATOM 1295 N N . GLU B 1 30 ? 11.273 7.98 7.68 1 97.56 30 GLU B N 1
ATOM 1296 C CA . GLU B 1 30 ? 12.719 8.062 7.492 1 97.56 30 GLU B CA 1
ATOM 1297 C C . GLU B 1 30 ? 13.094 7.945 6.02 1 97.56 30 GLU B C 1
ATOM 1299 O O . GLU B 1 30 ? 12.742 6.965 5.359 1 97.56 30 GLU B O 1
ATOM 1304 N N . ALA B 1 31 ? 13.781 8.984 5.527 1 97.12 31 ALA B N 1
ATOM 1305 C CA . ALA B 1 31 ? 14.305 8.922 4.164 1 97.12 31 ALA B CA 1
ATOM 1306 C C . ALA B 1 31 ? 15.578 8.086 4.109 1 97.12 31 ALA B C 1
ATOM 1308 O O . ALA B 1 31 ? 16.422 8.164 5.008 1 97.12 31 ALA B O 1
ATOM 1309 N N . ALA B 1 32 ? 15.672 7.258 3.088 1 96.62 32 ALA B N 1
ATOM 1310 C CA . ALA B 1 32 ? 16.875 6.473 2.855 1 96.62 32 ALA B CA 1
ATOM 1311 C C . ALA B 1 32 ? 17.125 6.258 1.364 1 96.62 32 ALA B C 1
ATOM 1313 O O . ALA B 1 32 ? 16.25 6.543 0.543 1 96.62 32 ALA B O 1
ATOM 1314 N N .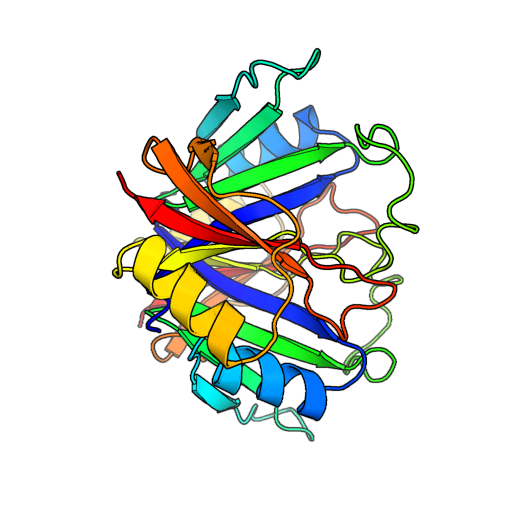 THR B 1 33 ? 18.328 5.844 1.06 1 94.81 33 THR B N 1
ATOM 1315 C CA . THR B 1 33 ? 18.719 5.504 -0.306 1 94.81 33 THR B CA 1
ATOM 1316 C C . THR B 1 33 ? 19.109 4.039 -0.406 1 94.81 33 THR B C 1
ATOM 1318 O O . THR B 1 33 ? 19.875 3.537 0.429 1 94.81 33 THR B O 1
ATOM 1321 N N . ILE B 1 34 ? 18.531 3.359 -1.359 1 90.69 34 ILE B N 1
ATOM 1322 C CA . ILE B 1 34 ? 18.891 1.969 -1.61 1 90.69 34 ILE B CA 1
ATOM 1323 C C . ILE B 1 34 ? 19.656 1.865 -2.924 1 90.69 34 ILE B C 1
ATOM 1325 O O . ILE B 1 34 ? 19.188 2.334 -3.965 1 90.69 34 ILE B O 1
ATOM 1329 N N . THR B 1 35 ? 20.797 1.252 -2.799 1 83.69 35 THR B N 1
ATOM 1330 C CA . THR B 1 35 ? 21.625 1.029 -3.98 1 83.69 35 THR B CA 1
ATOM 1331 C C . THR B 1 35 ? 21.328 -0.337 -4.594 1 83.69 35 THR B C 1
ATOM 1333 O O . THR B 1 35 ? 21.359 -1.354 -3.9 1 83.69 35 THR B O 1
ATOM 1336 N N . ARG B 1 36 ? 20.859 -0.256 -5.805 1 72 36 ARG B N 1
ATOM 1337 C CA . ARG B 1 36 ? 20.641 -1.506 -6.523 1 72 36 ARG B CA 1
ATOM 1338 C C . ARG B 1 36 ? 21.828 -1.841 -7.418 1 72 36 ARG B C 1
ATOM 1340 O O . ARG B 1 36 ? 22.375 -0.964 -8.102 1 72 36 ARG B O 1
ATOM 1347 N N . LYS B 1 37 ? 22.359 -3.012 -7.266 1 65.94 37 LYS B N 1
ATOM 1348 C CA . LYS B 1 37 ? 23.562 -3.422 -7.977 1 65.94 37 LYS B CA 1
ATOM 1349 C C . LYS B 1 37 ? 23.453 -3.113 -9.469 1 65.94 37 LYS B C 1
ATOM 1351 O O . LYS B 1 37 ? 24.422 -2.656 -10.086 1 65.94 37 LYS B O 1
ATOM 1356 N N . ASN B 1 38 ? 22.312 -3.316 -10.047 1 60.56 38 ASN B N 1
ATOM 1357 C CA . ASN B 1 38 ? 22.25 -3.191 -11.5 1 60.56 38 ASN B CA 1
ATOM 1358 C C . ASN B 1 38 ? 21.516 -1.918 -11.922 1 60.56 38 ASN B C 1
ATOM 1360 O O . ASN B 1 38 ? 20.953 -1.851 -13.016 1 60.56 38 ASN B O 1
ATOM 1364 N N . SER B 1 39 ? 21.516 -1.035 -10.984 1 64.56 39 SER B N 1
ATOM 1365 C CA . SER B 1 39 ? 20.859 0.216 -11.359 1 64.56 39 SER B CA 1
ATOM 1366 C C . SER B 1 39 ? 21.812 1.396 -11.227 1 64.56 39 SER B C 1
ATOM 1368 O O . SER B 1 39 ? 22.672 1.414 -10.344 1 64.56 39 SER B O 1
ATOM 1370 N N . VAL B 1 40 ? 21.797 2.287 -12.25 1 61.53 40 VAL B N 1
ATOM 1371 C CA . VAL B 1 40 ? 22.641 3.477 -12.258 1 61.53 40 VAL B CA 1
ATOM 1372 C C . VAL B 1 40 ? 22.125 4.488 -11.242 1 61.53 40 VAL B C 1
ATOM 1374 O O . VAL B 1 40 ? 22.875 5.316 -10.734 1 61.53 40 VAL B O 1
ATOM 1377 N N . ARG B 1 41 ? 20.922 4.371 -10.953 1 72.94 41 ARG B N 1
ATOM 1378 C CA . ARG B 1 41 ? 20.375 5.383 -10.055 1 72.94 41 ARG B CA 1
ATOM 1379 C C . ARG B 1 41 ? 19.906 4.754 -8.75 1 72.94 41 ARG B C 1
ATOM 1381 O O . ARG B 1 41 ? 19.281 3.693 -8.75 1 72.94 41 ARG B O 1
ATOM 1388 N N . ASP B 1 42 ? 20.234 5.414 -7.777 1 86.69 42 ASP B N 1
ATOM 1389 C CA . ASP B 1 42 ? 19.812 5.016 -6.441 1 86.69 42 ASP B CA 1
ATOM 1390 C C . ASP B 1 42 ? 18.297 5.195 -6.281 1 86.69 42 ASP B C 1
ATOM 1392 O O . ASP B 1 42 ? 17.688 6.047 -6.934 1 86.69 42 ASP B O 1
ATOM 1396 N N . MET B 1 43 ? 17.797 4.305 -5.543 1 89.75 43 MET B N 1
ATOM 1397 C CA . MET B 1 43 ? 16.375 4.398 -5.234 1 89.75 43 MET B CA 1
ATOM 1398 C C . MET B 1 43 ? 16.156 5.121 -3.91 1 89.75 43 MET B C 1
ATOM 1400 O O . MET B 1 43 ? 16.75 4.762 -2.893 1 89.75 43 MET B O 1
ATOM 1404 N N . GLN B 1 44 ? 15.391 6.195 -3.979 1 94.25 44 GLN B N 1
ATOM 1405 C CA . GLN B 1 44 ? 14.984 6.863 -2.75 1 94.25 44 GLN B CA 1
ATOM 1406 C C . GLN B 1 44 ? 13.766 6.184 -2.135 1 94.25 44 GLN B C 1
ATOM 1408 O O . GLN B 1 44 ? 12.828 5.809 -2.85 1 94.25 44 GLN B O 1
ATOM 1413 N N . VAL B 1 45 ? 13.852 5.984 -0.798 1 94.94 45 VAL B N 1
ATOM 1414 C CA . VAL B 1 45 ? 12.758 5.281 -0.136 1 94.94 45 VAL B CA 1
ATOM 1415 C C . VAL B 1 45 ? 12.352 6.031 1.132 1 94.94 45 VAL B C 1
ATOM 1417 O O . VAL B 1 45 ? 13.117 6.852 1.646 1 94.94 45 VAL B O 1
ATOM 1420 N N . LEU B 1 46 ? 11.148 5.859 1.536 1 95.19 46 LEU B N 1
ATOM 1421 C CA . LEU B 1 46 ? 10.617 6.285 2.826 1 95.19 46 LEU B CA 1
ATOM 1422 C C . LEU B 1 46 ? 10.344 5.082 3.725 1 95.19 46 LEU B C 1
ATOM 1424 O O . LEU B 1 46 ? 9.539 4.215 3.379 1 95.19 46 LEU B O 1
ATOM 1428 N N . LYS B 1 47 ? 11 5.043 4.848 1 97.25 47 LYS B N 1
ATOM 1429 C CA . LYS B 1 47 ? 10.867 3.918 5.77 1 97.25 47 LYS B CA 1
ATOM 1430 C C . LYS B 1 47 ? 9.984 4.285 6.957 1 97.25 47 LYS B C 1
ATOM 1432 O O . LYS B 1 47 ? 10.062 5.402 7.473 1 97.25 47 LYS B O 1
ATOM 1437 N N . PHE B 1 48 ? 9.211 3.334 7.406 1 95.69 48 PHE B N 1
ATOM 1438 C CA . PHE B 1 48 ? 8.367 3.461 8.586 1 95.69 48 PHE B CA 1
ATOM 1439 C C . PHE B 1 48 ? 7.957 2.088 9.109 1 95.69 48 PHE B C 1
ATOM 1441 O O . PHE B 1 48 ? 7.578 1.209 8.328 1 95.69 48 PHE B O 1
ATOM 1448 N N . GLY B 1 49 ? 8.047 1.879 10.445 1 95.12 49 GLY B N 1
ATOM 1449 C CA . GLY B 1 49 ? 7.816 0.542 10.977 1 95.12 49 GLY B CA 1
ATOM 1450 C C . GLY B 1 49 ? 8.648 -0.521 10.289 1 95.12 49 GLY B C 1
ATOM 1451 O O . GLY B 1 49 ? 9.875 -0.4 10.211 1 95.12 49 GLY B O 1
ATOM 1452 N N . ASN B 1 50 ? 8.016 -1.544 9.836 1 95.19 50 ASN B N 1
ATOM 1453 C CA . ASN B 1 50 ? 8.672 -2.609 9.086 1 95.19 50 ASN B CA 1
ATOM 1454 C C . ASN B 1 50 ? 8.305 -2.562 7.605 1 95.19 50 ASN B C 1
ATOM 1456 O O . ASN B 1 50 ? 8.258 -3.598 6.938 1 95.19 50 ASN B O 1
ATOM 1460 N N . GLN B 1 51 ? 7.973 -1.41 7.129 1 96.69 51 GLN B N 1
ATOM 1461 C CA . GLN B 1 51 ? 7.566 -1.208 5.742 1 96.69 51 GLN B CA 1
ATOM 1462 C C . GLN B 1 51 ? 8.328 -0.048 5.109 1 96.69 51 GLN B C 1
ATOM 1464 O O . GLN B 1 51 ? 9.047 0.678 5.797 1 96.69 51 GLN B O 1
ATOM 1469 N N . ARG B 1 52 ? 8.195 0.089 3.834 1 95.31 52 ARG B N 1
ATOM 1470 C CA . ARG B 1 52 ? 8.75 1.256 3.16 1 95.31 52 ARG B CA 1
ATOM 1471 C C . ARG B 1 52 ? 8.008 1.552 1.865 1 95.31 52 ARG B C 1
ATOM 1473 O O . ARG B 1 52 ? 7.266 0.703 1.361 1 95.31 52 ARG B O 1
ATOM 1480 N N . MET B 1 53 ? 8.148 2.73 1.387 1 92.12 53 MET B N 1
ATOM 1481 C CA . MET B 1 53 ? 7.684 3.156 0.071 1 92.12 53 MET B CA 1
ATOM 1482 C C . MET B 1 53 ? 8.859 3.484 -0.844 1 92.12 53 MET B C 1
ATOM 1484 O O . MET B 1 53 ? 9.75 4.246 -0.467 1 92.12 53 MET B O 1
ATOM 1488 N N . 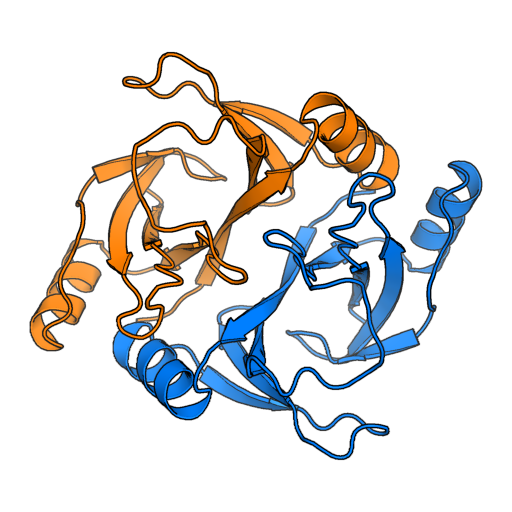ASN B 1 54 ? 8.875 2.818 -2.006 1 90.19 54 ASN B N 1
ATOM 1489 C CA . ASN B 1 54 ? 9.828 3.172 -3.053 1 90.19 54 ASN B CA 1
ATOM 1490 C C . ASN B 1 54 ? 9.328 4.34 -3.898 1 90.19 54 ASN B C 1
ATOM 1492 O O . ASN B 1 54 ? 8.195 4.316 -4.383 1 90.19 54 ASN B O 1
ATOM 1496 N N . LEU B 1 55 ? 10.156 5.328 -4.062 1 87.62 55 LEU B N 1
ATOM 1497 C CA . LEU B 1 55 ? 9.727 6.496 -4.816 1 87.62 55 LEU B CA 1
ATOM 1498 C C . LEU B 1 55 ? 10.25 6.445 -6.246 1 87.62 55 LEU B C 1
ATOM 1500 O O . LEU B 1 55 ? 11.445 6.211 -6.465 1 87.62 55 LEU B O 1
ATOM 1504 N N . HIS B 1 56 ? 9.328 6.586 -7.113 1 83.62 56 HIS B N 1
ATOM 1505 C CA . HIS B 1 56 ? 9.641 6.703 -8.531 1 83.62 56 HIS B CA 1
ATOM 1506 C C . HIS B 1 56 ? 9.211 8.062 -9.078 1 83.62 56 HIS B C 1
ATOM 1508 O O . HIS B 1 56 ? 8.07 8.484 -8.875 1 83.62 56 HIS B O 1
ATOM 1514 N N . GLU B 1 57 ? 10.164 8.688 -9.711 1 79.94 57 GLU B N 1
ATOM 1515 C CA . GLU B 1 57 ? 9.812 9.969 -10.305 1 79.94 57 GLU B CA 1
ATOM 1516 C C . GLU B 1 57 ? 9.102 9.789 -11.641 1 79.94 57 GLU B C 1
ATOM 1518 O O . GLU B 1 57 ? 9.562 9.031 -12.5 1 79.94 57 GLU B O 1
ATOM 1523 N N . TYR B 1 58 ? 7.996 10.508 -11.703 1 74.5 58 TYR B N 1
ATOM 1524 C CA . TYR B 1 58 ? 7.215 10.453 -12.938 1 74.5 58 TYR B CA 1
ATOM 1525 C C . TYR B 1 58 ? 8.062 10.852 -14.141 1 74.5 58 TYR B C 1
ATOM 1527 O O . TYR B 1 58 ? 8.797 11.836 -14.086 1 74.5 58 TYR B O 1
ATOM 1535 N N . GLY B 1 59 ? 7.93 10.188 -15.273 1 68.31 59 GLY B N 1
ATOM 1536 C CA . GLY B 1 59 ? 8.68 10.461 -16.484 1 68.31 59 GLY B CA 1
ATOM 1537 C C . GLY B 1 59 ? 10.055 9.82 -16.5 1 68.31 59 GLY B C 1
ATOM 1538 O O . GLY B 1 59 ? 10.711 9.766 -17.531 1 68.31 59 GLY B O 1
ATOM 1539 N N . ASN B 1 60 ? 10.672 9.547 -15.438 1 59.28 60 ASN B N 1
ATOM 1540 C CA . ASN B 1 60 ? 11.977 8.914 -15.32 1 59.28 60 ASN B CA 1
ATOM 1541 C C . ASN B 1 60 ? 11.852 7.453 -14.891 1 59.28 60 ASN B C 1
ATOM 1543 O O . ASN B 1 60 ? 12.719 6.934 -14.188 1 59.28 60 ASN B O 1
ATOM 1547 N N . GLU B 1 61 ? 10.789 6.992 -15.219 1 53.34 61 GLU B N 1
ATOM 1548 C CA . GLU B 1 61 ? 10.562 5.625 -14.766 1 53.34 61 GLU B CA 1
ATOM 1549 C C . GLU B 1 61 ? 11.531 4.656 -15.43 1 53.34 61 GLU B C 1
ATOM 1551 O O . GLU B 1 61 ? 11.922 4.852 -16.578 1 53.34 61 GLU B O 1
ATOM 1556 N N . ARG B 1 62 ? 12.641 4.238 -14.75 1 46.69 62 ARG B N 1
ATOM 1557 C CA . ARG B 1 62 ? 13.734 3.414 -15.25 1 46.69 62 ARG B CA 1
ATOM 1558 C C . ARG B 1 62 ? 13.273 2.52 -16.391 1 46.69 62 ARG B C 1
ATOM 1560 O O . ARG B 1 62 ? 13.93 2.445 -17.438 1 46.69 62 ARG B O 1
ATOM 1567 N N . GLN B 1 63 ? 13.195 1.136 -16.188 1 40.62 63 GLN B N 1
ATOM 1568 C CA . GLN B 1 63 ? 13.039 0.159 -17.266 1 40.62 63 GLN B CA 1
ATOM 1569 C C . GLN B 1 63 ? 11.852 0.507 -18.156 1 40.62 63 GLN B C 1
ATOM 1571 O O . GLN B 1 63 ? 10.859 1.067 -17.688 1 40.62 63 GLN B O 1
ATOM 1576 N N . PRO B 1 64 ? 12.141 -0.02 -19.672 1 34.16 64 PRO B N 1
ATOM 1577 C CA . PRO B 1 64 ? 11.141 0.133 -20.719 1 34.16 64 PRO B CA 1
ATOM 1578 C C . PRO B 1 64 ? 9.719 0.203 -20.188 1 34.16 64 PRO B C 1
ATOM 1580 O O . PRO B 1 64 ? 9.484 -0.094 -19 1 34.16 64 PRO B O 1
ATOM 1583 N N . ASN B 1 65 ? 8.703 -0.551 -21.125 1 33.88 65 ASN B N 1
ATOM 1584 C CA . ASN B 1 65 ? 7.359 -0.348 -21.641 1 33.88 65 ASN B CA 1
ATOM 1585 C C . ASN B 1 65 ? 6.301 -0.649 -20.578 1 33.88 65 ASN B C 1
ATOM 1587 O O . ASN B 1 65 ? 5.613 -1.67 -20.656 1 33.88 65 ASN B O 1
ATOM 1591 N N . ALA B 1 66 ? 6.672 -0.976 -19.438 1 34 66 ALA B N 1
ATOM 1592 C CA . ALA B 1 66 ? 5.309 -1.375 -19.094 1 34 66 ALA B CA 1
ATOM 1593 C C . ALA B 1 66 ? 4.297 -0.329 -19.547 1 34 66 ALA B C 1
ATOM 1595 O O . ALA B 1 66 ? 4.57 0.873 -19.5 1 34 66 ALA B O 1
ATOM 1596 N N . ALA B 1 67 ? 3.521 -0.717 -20.281 1 33.5 67 ALA B N 1
ATOM 1597 C CA . ALA B 1 67 ? 2.381 0.105 -20.688 1 33.5 67 ALA B CA 1
ATOM 1598 C C . ALA B 1 67 ? 2.111 1.201 -19.656 1 33.5 67 ALA B C 1
ATOM 1600 O O . ALA B 1 67 ? 2.375 1.023 -18.469 1 33.5 67 ALA B O 1
ATOM 1601 N N . GLN B 1 68 ? 2.006 2.363 -20.031 1 35.84 68 GLN B N 1
ATOM 1602 C CA . GLN B 1 68 ? 1.59 3.525 -19.25 1 35.84 68 GLN B CA 1
ATOM 1603 C C . GLN B 1 68 ? 1.125 3.117 -17.859 1 35.84 68 GLN B C 1
ATOM 1605 O O . GLN B 1 68 ? 0.222 2.289 -17.719 1 35.84 68 GLN B O 1
ATOM 1610 N N . ALA B 1 69 ? 2.172 2.949 -16.938 1 39.72 69 ALA B N 1
ATOM 1611 C CA . ALA B 1 69 ? 1.581 2.832 -15.602 1 39.72 69 ALA B CA 1
ATOM 1612 C C . ALA B 1 69 ? 0.155 3.373 -15.586 1 39.72 69 ALA B C 1
ATOM 1614 O O . ALA B 1 69 ? -0.061 4.578 -15.734 1 39.72 69 ALA B O 1
ATOM 1615 N N . LEU B 1 70 ? -0.6 2.746 -16.359 1 40.78 70 LEU B N 1
ATOM 1616 C CA . LEU B 1 70 ? -1.996 3.164 -16.312 1 40.78 70 LEU B CA 1
ATOM 1617 C C . LEU B 1 70 ? -2.459 3.324 -14.867 1 40.78 70 LEU B C 1
ATOM 1619 O O . LEU B 1 70 ? -1.898 2.707 -13.953 1 40.78 70 LEU B O 1
ATOM 1623 N N . PRO B 1 71 ? -3.205 4.047 -14.664 1 39.25 71 PRO B N 1
ATOM 1624 C CA . PRO B 1 71 ? -3.955 4.191 -13.414 1 39.25 71 PRO B CA 1
ATOM 1625 C C . PRO B 1 71 ? -4.266 2.85 -12.758 1 39.25 71 PRO B C 1
ATOM 1627 O O . PRO B 1 71 ? -4.766 1.934 -13.414 1 39.25 71 PRO B O 1
ATOM 1630 N N . GLY B 1 72 ? -3.451 2.51 -11.617 1 45.22 72 GLY B N 1
ATOM 1631 C CA . GLY B 1 72 ? -3.748 1.291 -10.883 1 45.22 72 GLY B CA 1
ATOM 1632 C C . GLY B 1 72 ? -2.553 0.365 -10.758 1 45.22 72 GLY B C 1
ATOM 1633 O O . GLY B 1 72 ? -2.635 -0.676 -10.102 1 45.22 72 GLY B O 1
ATOM 1634 N N . SER B 1 73 ? -1.571 0.622 -11.68 1 49.19 73 SER B N 1
ATOM 1635 C CA . SER B 1 73 ? -0.445 -0.299 -11.57 1 49.19 73 SER B CA 1
ATOM 1636 C C . SER B 1 73 ? 0.281 -0.128 -10.242 1 49.19 73 SER B C 1
ATOM 1638 O O . SER B 1 73 ? 0.823 0.942 -9.953 1 49.19 73 SER B O 1
ATOM 1640 N N . GLN B 1 74 ? -0.234 -0.877 -9.305 1 65.19 74 GLN B N 1
ATOM 1641 C CA . GLN B 1 74 ? 0.489 -0.786 -8.047 1 65.19 74 GLN B CA 1
ATOM 1642 C C . GLN B 1 74 ? 1.488 -1.93 -7.898 1 65.19 74 GLN B C 1
ATOM 1644 O O . GLN B 1 74 ? 1.145 -3.094 -8.117 1 65.19 74 GLN B O 1
ATOM 1649 N N . ASP B 1 75 ? 2.781 -1.591 -7.887 1 76.56 75 ASP B N 1
ATOM 1650 C CA . ASP B 1 75 ? 3.83 -2.537 -7.523 1 76.56 75 ASP B CA 1
ATOM 1651 C C . ASP B 1 75 ? 3.896 -2.73 -6.012 1 76.56 75 ASP B C 1
ATOM 1653 O O . ASP B 1 75 ? 4.227 -1.8 -5.273 1 76.56 75 ASP B O 1
ATOM 1657 N N . LEU B 1 76 ? 3.402 -3.904 -5.648 1 87.69 76 LEU B N 1
ATOM 1658 C CA . LEU B 1 76 ? 3.363 -4.25 -4.23 1 87.69 76 LEU B CA 1
ATOM 1659 C C . LEU B 1 76 ? 4.227 -5.473 -3.945 1 87.69 76 LEU B C 1
ATOM 1661 O O . LEU B 1 76 ? 4.289 -6.398 -4.758 1 87.69 76 LEU B O 1
ATOM 1665 N N . CYS B 1 77 ? 4.891 -5.465 -2.867 1 91.12 77 CYS B N 1
ATOM 1666 C CA . CYS B 1 77 ? 5.566 -6.664 -2.375 1 91.12 77 CYS B CA 1
ATOM 1667 C C . CYS B 1 77 ? 4.969 -7.117 -1.048 1 91.12 77 CYS B C 1
ATOM 1669 O O . CYS B 1 77 ? 4.879 -6.332 -0.102 1 91.12 77 CYS B O 1
ATOM 1671 N N . PHE B 1 78 ? 4.574 -8.375 -0.991 1 93.88 78 PHE B N 1
ATOM 1672 C CA . PHE B 1 78 ? 3.959 -8.953 0.197 1 93.88 78 PHE B CA 1
ATOM 1673 C C . PHE B 1 78 ? 4.938 -9.875 0.921 1 93.88 78 PHE B C 1
ATOM 1675 O O . PHE B 1 78 ? 5.684 -10.617 0.286 1 93.88 78 PHE B O 1
ATOM 1682 N N . VAL B 1 79 ? 4.859 -9.844 2.18 1 94.94 79 VAL B N 1
ATOM 1683 C CA . VAL B 1 79 ? 5.684 -10.719 3.01 1 94.94 79 VAL B CA 1
ATOM 1684 C C . VAL B 1 79 ? 4.898 -11.969 3.383 1 94.94 79 VAL B C 1
ATOM 1686 O O . VAL B 1 79 ? 3.742 -11.883 3.807 1 94.94 79 VAL B O 1
ATOM 1689 N N . VAL B 1 80 ? 5.539 -13.094 3.201 1 93.12 80 VAL B N 1
ATOM 1690 C CA . VAL B 1 80 ? 4.945 -14.367 3.596 1 93.12 80 VAL B CA 1
ATOM 1691 C C . VAL B 1 80 ? 5.812 -15.031 4.66 1 93.12 80 VAL B C 1
ATOM 1693 O O . VAL B 1 80 ? 6.996 -14.719 4.793 1 93.12 80 VAL B O 1
ATOM 1696 N N . ASP B 1 81 ? 5.191 -15.922 5.426 1 88.19 81 ASP B N 1
ATOM 1697 C CA . ASP B 1 81 ? 5.918 -16.594 6.5 1 88.19 81 ASP B CA 1
ATOM 1698 C C . ASP B 1 81 ? 6.305 -18.016 6.094 1 88.19 81 ASP B C 1
ATOM 1700 O O . ASP B 1 81 ? 6.762 -18.797 6.926 1 88.19 81 ASP B O 1
ATOM 1704 N N . VAL B 1 82 ? 6.117 -18.406 4.879 1 90.38 82 VAL B N 1
ATOM 1705 C CA . VAL B 1 82 ? 6.504 -19.719 4.375 1 90.38 82 VAL B CA 1
ATOM 1706 C C . VAL B 1 82 ? 7.746 -19.594 3.492 1 90.38 82 VAL B C 1
ATOM 1708 O O . VAL B 1 82 ? 8.094 -18.484 3.061 1 90.38 82 VAL B O 1
ATOM 1711 N N . SER B 1 83 ? 8.43 -20.703 3.291 1 91.19 83 SER B N 1
ATOM 1712 C CA . SER B 1 83 ? 9.625 -20.672 2.459 1 91.19 83 SER B CA 1
ATOM 1713 C C . SER B 1 83 ? 9.297 -20.281 1.023 1 91.19 83 SER B C 1
ATOM 1715 O O . SER B 1 83 ? 8.172 -20.5 0.559 1 91.19 83 SER B O 1
ATOM 1717 N N . ILE B 1 84 ? 10.258 -19.734 0.32 1 92.94 84 ILE B N 1
ATOM 1718 C CA . ILE B 1 84 ? 10.062 -19.344 -1.073 1 92.94 84 ILE B CA 1
ATOM 1719 C C . ILE B 1 84 ? 9.773 -20.578 -1.917 1 92.94 84 ILE B C 1
ATOM 1721 O O . ILE B 1 84 ? 8.992 -20.516 -2.875 1 92.94 84 ILE B O 1
ATOM 1725 N N . ASP B 1 85 ? 10.344 -21.703 -1.544 1 93.94 85 ASP B N 1
ATOM 1726 C CA . ASP B 1 85 ? 10.07 -22.953 -2.244 1 93.94 85 ASP B CA 1
ATOM 1727 C C . ASP B 1 85 ? 8.594 -23.328 -2.158 1 93.94 85 ASP B C 1
ATOM 1729 O O . ASP B 1 85 ? 8 -23.781 -3.141 1 93.94 85 ASP B O 1
ATOM 1733 N N . ASN B 1 86 ? 8.047 -23.125 -1.003 1 93.94 86 ASN B N 1
ATOM 1734 C CA . ASN B 1 86 ? 6.625 -23.391 -0.823 1 93.94 86 ASN B CA 1
ATOM 1735 C C . ASN B 1 86 ? 5.77 -22.438 -1.655 1 93.94 86 ASN B C 1
ATOM 1737 O O . ASN B 1 86 ? 4.734 -22.844 -2.191 1 93.94 86 ASN B O 1
ATOM 1741 N N . VAL B 1 87 ? 6.207 -21.219 -1.709 1 93.38 87 VAL B N 1
ATOM 1742 C CA . VAL B 1 87 ? 5.5 -20.25 -2.531 1 93.38 87 VAL B CA 1
ATOM 1743 C C . VAL B 1 87 ? 5.531 -20.688 -3.994 1 93.38 87 VAL B C 1
ATOM 1745 O O . VAL B 1 87 ? 4.492 -20.734 -4.656 1 93.38 87 VAL B O 1
ATOM 1748 N N . ILE B 1 88 ? 6.688 -21.047 -4.461 1 94.19 88 ILE B N 1
ATOM 1749 C CA . ILE B 1 88 ? 6.875 -21.453 -5.852 1 94.19 88 ILE B CA 1
ATOM 1750 C C . ILE B 1 88 ? 6.023 -22.688 -6.145 1 94.19 88 ILE B C 1
ATOM 1752 O O . ILE B 1 88 ? 5.344 -22.75 -7.172 1 94.19 88 ILE B O 1
ATOM 1756 N N . ALA B 1 89 ? 6.051 -23.609 -5.293 1 95.12 89 ALA B N 1
ATOM 1757 C CA . ALA B 1 89 ? 5.262 -24.828 -5.469 1 95.12 89 ALA B CA 1
ATOM 1758 C C . ALA B 1 89 ? 3.777 -24.5 -5.598 1 95.12 89 ALA B C 1
ATOM 1760 O O . ALA B 1 89 ? 3.08 -25.078 -6.434 1 95.12 89 ALA B O 1
ATOM 1761 N N . ARG B 1 90 ? 3.322 -23.625 -4.77 1 93.19 90 ARG B N 1
ATOM 1762 C CA . ARG B 1 90 ? 1.918 -23.219 -4.801 1 93.19 90 ARG B CA 1
ATOM 1763 C C . ARG B 1 90 ? 1.573 -22.531 -6.117 1 93.19 90 ARG B C 1
ATOM 1765 O O . ARG B 1 90 ? 0.539 -22.828 -6.723 1 93.19 90 ARG B O 1
ATOM 1772 N N . LEU B 1 91 ? 2.408 -21.625 -6.504 1 92.81 91 LEU B N 1
ATOM 1773 C CA . LEU B 1 91 ? 2.178 -20.906 -7.754 1 92.81 91 LEU B CA 1
ATOM 1774 C C . LEU B 1 91 ? 2.162 -21.875 -8.938 1 92.81 91 LEU B C 1
ATOM 1776 O O . LEU B 1 91 ? 1.326 -21.75 -9.836 1 92.81 91 LEU B O 1
ATOM 1780 N N . GLU B 1 92 ? 3.053 -22.812 -8.969 1 94.81 92 GLU B N 1
ATOM 1781 C CA . GLU B 1 92 ? 3.104 -23.812 -10.023 1 94.81 92 GLU B CA 1
ATOM 1782 C C . GLU B 1 92 ? 1.842 -24.672 -10.039 1 94.81 92 GLU B C 1
ATOM 1784 O O . GLU B 1 92 ? 1.273 -24.938 -11.094 1 94.81 92 GLU B O 1
ATOM 1789 N N . LYS B 1 93 ? 1.473 -25.047 -8.898 1 95.69 93 LYS B N 1
ATOM 1790 C CA . LYS B 1 93 ? 0.267 -25.859 -8.773 1 95.69 93 LYS B CA 1
ATOM 1791 C C . LYS B 1 93 ? -0.951 -25.125 -9.328 1 95.69 93 LYS B C 1
ATOM 1793 O O . LYS B 1 93 ? -1.846 -25.75 -9.906 1 95.69 93 LYS B O 1
ATOM 1798 N N . LEU B 1 94 ? -0.968 -23.891 -9.141 1 93.06 94 LEU B N 1
ATOM 1799 C CA . LEU B 1 94 ? -2.096 -23.078 -9.586 1 93.06 94 LEU B CA 1
ATOM 1800 C C . LEU B 1 94 ? -1.862 -22.547 -11 1 93.06 94 LEU B C 1
ATOM 1802 O O . LEU B 1 94 ? -2.646 -21.734 -11.5 1 93.06 94 LEU B O 1
ATOM 1806 N N . ASN B 1 95 ? -0.792 -22.859 -11.609 1 93.25 95 ASN B N 1
ATOM 1807 C CA . ASN B 1 95 ? -0.428 -22.469 -12.969 1 93.25 95 ASN B CA 1
ATOM 1808 C C . ASN B 1 95 ? -0.274 -20.953 -13.094 1 93.25 95 ASN B C 1
ATOM 1810 O O . ASN B 1 95 ? -0.735 -20.359 -14.07 1 93.25 95 ASN B O 1
ATOM 1814 N N . ILE B 1 96 ? 0.255 -20.391 -12.094 1 90.56 96 ILE B N 1
ATOM 1815 C CA . ILE B 1 96 ? 0.594 -18.969 -12.125 1 90.56 96 ILE B CA 1
ATOM 1816 C C . ILE B 1 96 ? 2.045 -18.797 -12.57 1 90.56 96 ILE B C 1
ATOM 1818 O O . ILE B 1 96 ? 2.959 -19.359 -11.953 1 90.56 96 ILE B O 1
ATOM 1822 N N . LYS B 1 97 ? 2.238 -18.031 -13.562 1 90.56 97 LYS B N 1
ATOM 1823 C CA . LYS B 1 97 ? 3.582 -17.797 -14.094 1 90.56 97 LYS B CA 1
ATOM 1824 C C . LYS B 1 97 ? 4.395 -16.906 -13.172 1 90.56 97 LYS B C 1
ATOM 1826 O O . LYS B 1 97 ? 3.922 -15.844 -12.75 1 90.56 97 LYS B O 1
ATOM 1831 N N . ILE B 1 98 ? 5.574 -17.375 -12.844 1 91.19 98 ILE B N 1
ATOM 1832 C CA . ILE B 1 98 ? 6.539 -16.531 -12.156 1 91.19 98 ILE B CA 1
ATOM 1833 C C . ILE B 1 98 ? 7.305 -15.688 -13.172 1 91.19 98 ILE B C 1
ATOM 1835 O O . ILE B 1 98 ? 8.016 -16.234 -14.023 1 91.19 98 ILE B O 1
ATOM 1839 N N . GLU B 1 99 ? 7.156 -14.422 -13.055 1 87.31 99 GLU B N 1
ATOM 1840 C CA . GLU B 1 99 ? 7.793 -13.523 -14.008 1 87.31 99 GLU B CA 1
ATOM 1841 C C . GLU B 1 99 ? 9.289 -13.398 -13.734 1 87.31 99 GLU B C 1
ATOM 1843 O O . GLU B 1 99 ? 10.086 -13.234 -14.664 1 87.31 99 GLU B O 1
ATOM 1848 N N . PHE B 1 100 ? 9.578 -13.445 -12.477 1 86.81 100 PHE B N 1
ATOM 1849 C CA . PHE B 1 100 ? 10.961 -13.234 -12.078 1 86.81 100 PHE B CA 1
ATOM 1850 C C . PHE B 1 100 ? 11.234 -13.859 -10.719 1 86.81 100 PHE B C 1
ATOM 1852 O O . PHE B 1 100 ? 10.406 -13.773 -9.812 1 86.81 100 PHE B O 1
ATOM 1859 N N . GLY B 1 101 ? 12.484 -14.477 -10.625 1 89.25 101 GLY B N 1
ATOM 1860 C CA . GLY B 1 101 ? 12.914 -15.023 -9.352 1 89.25 101 GLY B CA 1
ATOM 1861 C C . GLY B 1 101 ? 12.93 -16.547 -9.328 1 89.25 101 GLY B C 1
ATOM 1862 O O . GLY B 1 101 ? 12.656 -17.188 -10.344 1 89.25 101 GLY B O 1
ATOM 1863 N N . PRO B 1 102 ? 13.305 -17.062 -8.219 1 93 102 PRO B N 1
ATOM 1864 C CA . PRO B 1 102 ? 13.633 -16.422 -6.945 1 93 102 PRO B CA 1
ATOM 1865 C C . PRO B 1 102 ? 14.922 -15.609 -7.012 1 93 102 PRO B C 1
ATOM 1867 O O . PRO B 1 102 ? 15.836 -15.953 -7.766 1 93 102 PRO B O 1
ATOM 1870 N N . VAL B 1 103 ? 14.883 -14.484 -6.285 1 90.12 103 VAL B N 1
ATOM 1871 C CA . VAL B 1 103 ? 16.031 -13.594 -6.191 1 90.12 103 VAL B CA 1
ATOM 1872 C C . VAL B 1 103 ? 16.094 -12.984 -4.793 1 90.12 103 VAL B C 1
ATOM 1874 O O . VAL B 1 103 ? 15.086 -12.914 -4.09 1 90.12 103 VAL B O 1
ATOM 1877 N N . ILE B 1 104 ? 17.25 -12.656 -4.414 1 88.75 104 ILE B N 1
ATOM 1878 C CA . ILE B 1 104 ? 17.422 -11.93 -3.16 1 88.75 104 ILE B CA 1
ATOM 1879 C C . ILE B 1 104 ? 17.391 -10.422 -3.426 1 88.75 104 ILE B C 1
ATOM 1881 O O . ILE B 1 104 ? 18.156 -9.914 -4.234 1 88.75 104 ILE B O 1
ATOM 1885 N N . ILE B 1 105 ? 16.469 -9.758 -2.82 1 84.81 105 ILE B N 1
ATOM 1886 C CA . ILE B 1 105 ? 16.344 -8.312 -2.977 1 84.81 105 ILE B CA 1
ATOM 1887 C C . ILE B 1 105 ? 16.281 -7.648 -1.604 1 84.81 105 ILE B C 1
ATOM 1889 O O . ILE B 1 105 ? 15.922 -8.289 -0.613 1 84.81 105 ILE B O 1
ATOM 1893 N N . PRO B 1 106 ? 16.641 -6.344 -1.565 1 88.94 106 PRO B N 1
ATOM 1894 C CA . PRO B 1 106 ? 16.438 -5.637 -0.3 1 88.94 106 PRO B CA 1
ATOM 1895 C C . PRO B 1 106 ? 14.961 -5.422 0.021 1 88.94 106 PRO B C 1
ATOM 1897 O O . PRO B 1 106 ? 14.195 -4.98 -0.84 1 88.94 106 PRO B O 1
ATOM 1900 N N . GLY B 1 107 ? 14.578 -5.781 1.183 1 91.56 107 GLY B N 1
ATOM 1901 C CA . GLY B 1 107 ? 13.266 -5.449 1.716 1 91.56 107 GLY B CA 1
ATOM 1902 C C . GLY B 1 107 ? 13.297 -4.305 2.713 1 91.56 107 GLY B C 1
ATOM 1903 O O . GLY B 1 107 ? 14.336 -3.656 2.887 1 91.56 107 GLY B O 1
ATOM 1904 N N . ALA B 1 108 ? 12.148 -4.016 3.287 1 92.62 108 ALA B N 1
ATOM 1905 C CA . ALA B 1 108 ? 12.055 -2.945 4.277 1 92.62 108 ALA B CA 1
ATOM 1906 C C . ALA B 1 108 ? 12.938 -3.236 5.488 1 92.62 108 ALA B C 1
ATOM 1908 O O . ALA B 1 108 ? 13.492 -2.32 6.09 1 92.62 108 ALA B O 1
ATOM 1909 N N . VAL B 1 109 ? 12.922 -4.52 5.973 1 89.44 109 VAL B N 1
ATOM 1910 C CA . VAL B 1 109 ? 13.68 -4.91 7.156 1 89.44 109 VAL B CA 1
ATOM 1911 C C . VAL B 1 109 ? 14.781 -5.895 6.766 1 89.44 109 VAL B C 1
ATOM 1913 O O . VAL B 1 109 ? 14.688 -7.086 7.062 1 89.44 109 VAL B O 1
ATOM 1916 N N . GLY B 1 110 ? 15.586 -5.684 5.75 1 88.31 110 GLY B N 1
ATOM 1917 C CA . GLY B 1 110 ? 16.688 -6.559 5.359 1 88.31 110 GLY B CA 1
ATOM 1918 C C . GLY B 1 110 ? 16.453 -7.238 4.023 1 88.31 110 GLY B C 1
ATOM 1919 O O . GLY B 1 110 ? 15.523 -6.895 3.295 1 88.31 110 GLY B O 1
ATOM 1920 N N . GLN B 1 111 ? 17.281 -8.281 3.76 1 91.06 111 GLN B N 1
ATOM 1921 C CA . GLN B 1 111 ? 17.188 -8.992 2.486 1 91.06 111 GLN B CA 1
ATOM 1922 C C . GLN B 1 111 ? 16.031 -9.969 2.477 1 91.06 111 GLN B C 1
ATOM 1924 O O . GLN B 1 111 ? 15.695 -10.562 3.51 1 91.06 111 GLN B O 1
ATOM 1929 N N . MET B 1 112 ? 15.516 -10.094 1.34 1 91.06 112 MET B N 1
ATOM 1930 C CA . MET B 1 112 ? 14.383 -11 1.161 1 91.06 112 MET B CA 1
ATOM 1931 C C . MET B 1 112 ? 14.609 -11.922 -0.036 1 91.06 112 MET B C 1
ATOM 1933 O O . MET B 1 112 ? 15.258 -11.531 -1.01 1 91.06 112 MET B O 1
ATOM 1937 N N . GLU B 1 113 ? 14.156 -13.102 0.052 1 92.94 113 GLU B N 1
ATOM 1938 C CA . GLU B 1 113 ? 14.008 -13.969 -1.111 1 92.94 113 GLU B CA 1
ATOM 1939 C C . GLU B 1 113 ? 12.633 -13.789 -1.76 1 92.94 113 GLU B C 1
ATOM 1941 O O . GLU B 1 113 ? 11.609 -13.977 -1.108 1 92.94 113 GLU B O 1
ATOM 1946 N N . SER B 1 114 ? 12.695 -13.453 -3.016 1 90.94 114 SER B N 1
ATOM 1947 C CA . SER B 1 114 ? 11.445 -12.961 -3.59 1 90.94 114 SER B CA 1
ATOM 1948 C C . SER B 1 114 ? 11.172 -13.609 -4.941 1 90.94 114 SER B C 1
ATOM 1950 O O . SER B 1 114 ? 12.102 -13.953 -5.676 1 90.94 114 SER B O 1
ATOM 1952 N N . VAL B 1 115 ? 9.906 -13.789 -5.238 1 92.31 115 VAL B N 1
ATOM 1953 C CA . VAL B 1 115 ? 9.422 -14.078 -6.586 1 92.31 115 VAL B CA 1
ATOM 1954 C C . VAL B 1 115 ? 8.414 -13.016 -7.012 1 92.31 115 VAL B C 1
ATOM 1956 O O . VAL B 1 115 ? 7.703 -12.453 -6.176 1 92.31 115 VAL B O 1
ATOM 1959 N N . PHE B 1 116 ? 8.406 -12.766 -8.281 1 89.31 116 PHE B N 1
ATOM 1960 C CA . PHE B 1 116 ? 7.512 -11.75 -8.828 1 89.31 116 PHE B CA 1
ATOM 1961 C C . PHE B 1 116 ? 6.492 -12.367 -9.773 1 89.31 116 PHE B C 1
ATOM 1963 O O . PHE B 1 116 ? 6.844 -13.172 -10.633 1 89.31 116 PHE B O 1
ATOM 1970 N N . ILE B 1 117 ? 5.285 -12.008 -9.484 1 88.75 117 ILE B N 1
ATOM 1971 C CA . ILE B 1 117 ? 4.191 -12.508 -10.312 1 88.75 117 ILE B CA 1
ATOM 1972 C C . ILE B 1 117 ? 3.348 -11.328 -10.812 1 88.75 117 ILE B C 1
ATOM 1974 O O . ILE B 1 117 ? 3.443 -10.219 -10.273 1 88.75 117 ILE B O 1
ATOM 1978 N N . ARG B 1 118 ? 2.629 -11.594 -11.828 1 83.12 118 ARG B N 1
ATOM 1979 C CA . ARG B 1 118 ? 1.717 -10.594 -12.367 1 83.12 118 ARG B CA 1
ATOM 1980 C C . ARG B 1 118 ? 0.265 -10.961 -12.078 1 83.12 118 ARG B C 1
ATOM 1982 O O . ARG B 1 118 ? -0.12 -12.125 -12.18 1 83.12 118 ARG B O 1
ATOM 1989 N N . ASP B 1 119 ? -0.403 -9.961 -11.547 1 73.38 119 ASP B N 1
ATOM 1990 C CA . ASP B 1 119 ? -1.85 -10.141 -11.469 1 73.38 119 ASP B CA 1
ATOM 1991 C C . ASP B 1 119 ? -2.473 -10.188 -12.859 1 73.38 119 ASP B C 1
ATOM 1993 O O . ASP B 1 119 ? -2.389 -9.219 -13.617 1 73.38 119 ASP B O 1
ATOM 1997 N N . PRO B 1 120 ? -2.791 -11.445 -13.32 1 61.66 120 PRO B N 1
ATOM 1998 C CA . PRO B 1 120 ? -3.26 -11.609 -14.695 1 61.66 120 PRO B CA 1
ATOM 1999 C C . PRO B 1 120 ? -4.266 -10.539 -15.109 1 61.66 120 PRO B C 1
ATOM 2001 O O . PRO B 1 120 ? -4.441 -10.281 -16.297 1 61.66 120 PRO B O 1
ATOM 2004 N N . ARG B 1 121 ? -5.035 -10.203 -14.266 1 54.47 121 ARG B N 1
ATOM 2005 C CA . ARG B 1 121 ? -6.156 -9.367 -14.664 1 54.47 121 ARG B CA 1
ATOM 2006 C C . ARG B 1 121 ? -5.793 -7.887 -14.578 1 54.47 121 ARG B C 1
ATOM 2008 O O . ARG B 1 121 ? -6.641 -7.02 -14.789 1 54.47 121 ARG B O 1
ATOM 2015 N N . CYS B 1 122 ? -4.633 -7.727 -14.055 1 51.84 122 CYS B N 1
ATOM 2016 C CA . CYS B 1 122 ? -4.137 -6.355 -14.008 1 51.84 122 CYS B CA 1
ATOM 2017 C C . CYS B 1 122 ? -3.762 -5.863 -15.406 1 51.84 122 CYS B C 1
ATOM 2019 O O . CYS B 1 122 ? -3.039 -4.875 -15.547 1 51.84 122 CYS B O 1
ATOM 2021 N N . GLU B 1 123 ? -4.035 -6.531 -16.453 1 47.84 123 GLU B N 1
ATOM 2022 C CA . GLU B 1 123 ? -3.859 -5.832 -17.719 1 47.84 123 GLU B CA 1
ATOM 2023 C C . GLU B 1 123 ? -4.746 -4.598 -17.797 1 47.84 123 GLU B C 1
ATOM 2025 O O . GLU B 1 123 ? -5.875 -4.602 -17.312 1 47.84 123 GLU B O 1
ATOM 2030 N N . PRO B 1 124 ? -4.129 -3.76 -18.641 1 42.03 124 PRO B N 1
ATOM 2031 C CA . PRO B 1 124 ? -2.76 -3.287 -18.859 1 42.03 124 PRO B CA 1
ATOM 2032 C C . PRO B 1 124 ? -2.08 -2.84 -17.562 1 42.03 124 PRO B C 1
ATOM 2034 O O . PRO B 1 124 ? -0.906 -2.459 -17.578 1 42.03 124 PRO B O 1
ATOM 2037 N N . TRP B 1 125 ? -2.871 -2.902 -16.484 1 46.06 125 TRP B N 1
ATOM 2038 C CA . TRP B 1 125 ? -2.311 -2.309 -15.273 1 46.06 125 TRP B CA 1
ATOM 2039 C C . TRP B 1 125 ? -1.425 -3.307 -14.539 1 46.06 125 TRP B C 1
ATOM 2041 O O . TRP B 1 125 ? -1.916 -4.297 -13.992 1 46.06 125 TRP B O 1
ATOM 2051 N N . SER B 1 126 ? -0.447 -3.855 -15.25 1 45.38 126 SER B N 1
ATOM 2052 C CA . SER B 1 126 ? 0.4 -4.965 -14.828 1 45.38 126 SER B CA 1
ATOM 2053 C C . SER B 1 126 ? 0.969 -4.719 -13.43 1 45.38 126 SER B C 1
ATOM 2055 O O . SER B 1 126 ? 1.698 -3.75 -13.219 1 45.38 126 SER B O 1
ATOM 2057 N N . ALA B 1 127 ? 0.139 -4.969 -12.336 1 53.75 127 ALA B N 1
ATOM 2058 C CA . ALA B 1 127 ? 0.736 -4.961 -11 1 53.75 127 ALA B CA 1
ATOM 2059 C C . ALA B 1 127 ? 1.655 -6.164 -10.805 1 53.75 127 ALA B C 1
ATOM 2061 O O . ALA B 1 127 ? 1.279 -7.297 -11.117 1 53.75 127 ALA B O 1
ATOM 2062 N N . LYS B 1 128 ? 3.07 -5.879 -10.844 1 56.44 128 LYS B N 1
ATOM 2063 C CA . LYS B 1 128 ? 4.012 -6.902 -10.398 1 56.44 128 LYS B CA 1
ATOM 2064 C C . LYS B 1 128 ? 4.074 -6.969 -8.875 1 56.44 128 LYS B C 1
ATOM 2066 O O . LYS B 1 128 ? 4.215 -5.938 -8.211 1 56.44 128 LYS B O 1
ATOM 2071 N N . HIS B 1 129 ? 3.605 -8.109 -8.414 1 70.38 129 HIS B N 1
ATOM 2072 C CA . HIS B 1 129 ? 3.66 -8.297 -6.973 1 70.38 129 HIS B CA 1
ATOM 2073 C C . HIS B 1 129 ? 4.828 -9.195 -6.578 1 70.38 129 HIS B C 1
ATOM 2075 O O . HIS B 1 129 ? 5.031 -10.258 -7.176 1 70.38 129 HIS B O 1
ATOM 2081 N N . GLY B 1 130 ? 5.625 -8.57 -5.766 1 78.31 130 GLY B N 1
ATOM 2082 C CA . GLY B 1 130 ? 6.59 -9.43 -5.102 1 78.31 130 GLY B CA 1
ATOM 2083 C C . GLY B 1 130 ? 6 -10.195 -3.932 1 78.31 130 GLY B C 1
ATOM 2084 O O . GLY B 1 130 ? 5.164 -9.664 -3.195 1 78.31 130 GLY B O 1
ATOM 2085 N N . VAL B 1 131 ? 6.352 -11.469 -3.871 1 80.56 131 VAL B N 1
ATOM 2086 C CA . VAL B 1 131 ? 6.121 -12.289 -2.686 1 80.56 131 VAL B CA 1
ATOM 2087 C C . VAL B 1 131 ? 7.457 -12.672 -2.057 1 80.56 131 VAL B C 1
ATOM 2089 O O . VAL B 1 131 ? 8.297 -13.305 -2.703 1 80.56 131 VAL B O 1
ATOM 2092 N N . SER B 1 132 ? 7.555 -12.211 -0.829 1 84.25 132 SER B N 1
ATOM 2093 C CA . SER B 1 132 ? 8.914 -12.242 -0.289 1 84.25 132 SER B CA 1
ATOM 2094 C C . SER B 1 132 ? 8.93 -12.828 1.119 1 84.25 132 SER B C 1
ATOM 2096 O O . SER B 1 132 ? 8.016 -12.602 1.906 1 84.25 132 SER B O 1
ATOM 2098 N N . ARG B 1 133 ? 9.953 -13.539 1.371 1 74.94 133 ARG B N 1
ATOM 2099 C CA . ARG B 1 133 ? 10.258 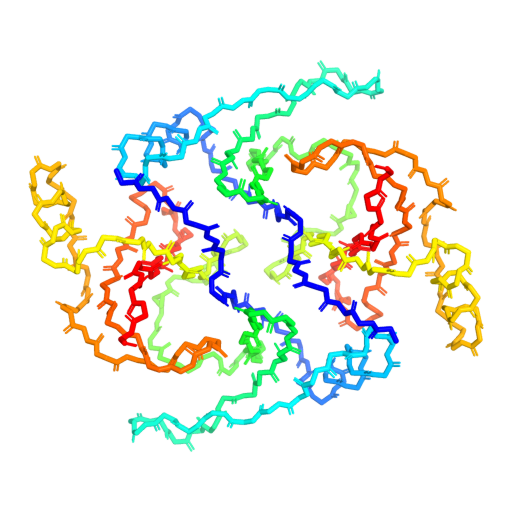-14.07 2.697 1 74.94 133 ARG B CA 1
ATOM 2100 C C . ARG B 1 133 ? 11.523 -13.438 3.266 1 74.94 133 ARG B C 1
ATOM 2102 O O . ARG B 1 133 ? 12.555 -13.383 2.592 1 74.94 133 ARG B O 1
ATOM 2109 N N . PRO B 1 134 ? 11.352 -12.93 4.441 1 68.12 134 PRO B N 1
ATOM 2110 C CA . PRO B 1 134 ? 12.594 -12.422 5.039 1 68.12 134 PRO B CA 1
ATOM 2111 C C . PRO B 1 134 ? 13.648 -13.508 5.211 1 68.12 134 PRO B C 1
ATOM 2113 O O . PRO B 1 134 ? 13.32 -14.656 5.52 1 68.12 134 PRO B O 1
ATOM 2116 N N . ARG B 1 135 ? 14.852 -13.219 4.914 1 72.12 135 ARG B N 1
ATOM 2117 C CA . ARG B 1 135 ? 15.953 -14.156 5.129 1 72.12 135 ARG B CA 1
ATOM 2118 C C . ARG B 1 135 ? 16.375 -14.18 6.594 1 72.12 135 ARG B C 1
ATOM 2120 O O . ARG B 1 135 ? 16.281 -13.164 7.289 1 72.12 135 ARG B O 1
#

Organism: Piscirickettsia salmonis (NCBI:txid1238)

Radius of gyration: 17.84 Å; Cα contacts (8 Å, |Δi|>4): 623; chains: 2; bounding box: 49×50×42 Å

Nearest PDB structures (foldseek):
  3zw5-assembly1_B  TM=4.827E-01  e=4.044E-11  Homo sapiens
  3zw5-assembly1_A  TM=4.724E-01  e=2.798E-11  Homo sapiens
  3hnq-assembly1_A  TM=4.733E-01  e=3.164E-11  Salmonella enterica subsp. enterica serovar Typhimurium
  3ey7-assembly1_B  TM=4.700E-01  e=4.862E-11  Vibrio cholerae
  3ey8-assembly1_A  TM=4.686E-01  e=2.550E-10  Vibrio cholerae